Protein AF-A0A319F4Z3-F1 (afdb_monomer)

Sequence (296 aa):
MIPDAEFLARIEPSRKTRNENPWLNGLGFDEEDLQALRNIQNTYLVQLDDHPDLGYAFRIWMLWDYDRLWGIFDLGHTKGIFLVDPGVNLSLPDHDDGCQELPFTWRGIEKARPNILLCNELITKGTIRINVWNARLEGYFEFLDGNGSPGMISDNAKCAFHAKSHFGPSVVPYTLQDTVEEWNEYLPLMGMEDSVRQFLCPSELAADLRKRDEENETSTGGNKTSVDDDEEDDLSQASQDSSIAEETVGEVFDNYGRSIQVRFQVDKEGNVVSGRFDGDFMDVFEDFSSGGTPFW

Mean predicted aligned error: 14.98 Å

Foldseek 3Di:
DDDDPVQCVLQVQQVCCLVVQPQLVVDPDDPLLSVLVSLLQFKKQKDWPVCCVCPSVWIWGWGDQRQKIKIWTDLPQKTWIKIFVRDDDPVPDADPQQKDKTKIAIKTAGPVGRVDIDHPRVFQIWIWIARSNQGKIWIWTGQAACSRHGHDPPPRHITTMIIGGDPDPGGDSDHPQVRQVRNQVSDDPPDDGDDRLSPDDPVVNVVVVVVVVVVVCVVVPDDDPDPDDDDDDDDDDDDDDDQDFDKDWDWDADPVGDIDIWIWTQRPVVRDIDTDDDDDPVVVPPPPPDDDDDDD

Structure (mmCIF, N/CA/C/O backbone):
data_AF-A0A319F4Z3-F1
#
_entry.id   AF-A0A319F4Z3-F1
#
loop_
_atom_site.group_PDB
_atom_site.id
_atom_site.type_symbol
_atom_site.label_atom_id
_atom_site.label_alt_id
_atom_site.label_comp_id
_atom_site.label_asym_id
_atom_site.label_entity_id
_atom_site.label_seq_id
_atom_site.pdbx_PDB_ins_code
_atom_site.Cartn_x
_atom_site.Cartn_y
_atom_site.Cartn_z
_atom_site.occupancy
_atom_site.B_iso_or_equiv
_atom_site.auth_seq_id
_atom_site.auth_comp_id
_atom_site.auth_asym_id
_atom_site.auth_atom_id
_atom_site.pdbx_PDB_model_num
ATOM 1 N N . MET A 1 1 ? -23.157 -18.369 -10.193 1.00 49.56 1 MET A N 1
ATOM 2 C CA . MET A 1 1 ? -21.878 -19.091 -10.042 1.00 49.56 1 MET A CA 1
ATOM 3 C C . MET A 1 1 ? -21.534 -19.013 -8.565 1.00 49.56 1 MET A C 1
ATOM 5 O O . MET A 1 1 ? -21.440 -17.906 -8.058 1.00 49.56 1 MET A O 1
ATOM 9 N N . ILE A 1 2 ? -21.536 -20.141 -7.854 1.00 53.41 2 ILE A N 1
ATOM 10 C CA . ILE A 1 2 ? -21.182 -20.174 -6.427 1.00 53.41 2 ILE A CA 1
ATOM 11 C C . ILE A 1 2 ? -19.649 -20.104 -6.373 1.00 53.41 2 ILE A C 1
ATOM 13 O O . ILE A 1 2 ? -19.025 -20.870 -7.110 1.00 53.41 2 ILE A O 1
ATOM 17 N N . PRO A 1 3 ? -19.044 -19.177 -5.609 1.00 61.94 3 PRO A N 1
ATOM 18 C CA . PRO A 1 3 ? -17.595 -19.118 -5.501 1.00 61.94 3 PRO A CA 1
ATOM 19 C C . PRO A 1 3 ? -17.063 -20.427 -4.914 1.00 61.94 3 PRO A C 1
ATOM 21 O O . PRO A 1 3 ? -17.671 -20.994 -4.006 1.00 61.94 3 PRO A O 1
ATOM 24 N N . ASP A 1 4 ? -15.948 -20.901 -5.462 1.00 78.31 4 ASP A N 1
ATOM 25 C CA . ASP A 1 4 ? -15.260 -22.096 -4.984 1.00 78.31 4 ASP A CA 1
ATOM 26 C C . ASP A 1 4 ? -14.917 -21.953 -3.490 1.00 78.31 4 ASP A C 1
ATOM 28 O O . ASP A 1 4 ? -14.524 -20.876 -3.031 1.00 78.31 4 ASP A O 1
ATOM 32 N N . ALA A 1 5 ? -15.076 -23.029 -2.721 1.00 76.06 5 ALA A N 1
ATOM 33 C CA . ALA A 1 5 ? -14.782 -23.038 -1.291 1.00 76.06 5 ALA A CA 1
ATOM 34 C C . ALA A 1 5 ? -13.305 -22.707 -1.022 1.00 76.06 5 ALA A C 1
ATOM 36 O O . ALA A 1 5 ? -12.996 -22.021 -0.049 1.00 76.06 5 ALA A O 1
ATOM 37 N N . GLU A 1 6 ? -12.408 -23.127 -1.918 1.00 75.75 6 GLU A N 1
ATOM 38 C CA . GLU A 1 6 ? -10.981 -22.807 -1.839 1.00 75.75 6 GLU A CA 1
ATOM 39 C C . GLU A 1 6 ? -10.723 -21.308 -2.054 1.00 75.75 6 GLU A C 1
ATOM 41 O O . GLU A 1 6 ? -9.936 -20.690 -1.338 1.00 75.75 6 GLU A O 1
ATOM 46 N N . PHE A 1 7 ? -11.445 -20.683 -2.986 1.00 74.69 7 PHE A N 1
ATOM 47 C CA . PHE A 1 7 ? -11.351 -19.244 -3.222 1.00 74.69 7 PHE A CA 1
ATOM 48 C C . PHE A 1 7 ? -11.835 -18.434 -2.014 1.00 74.69 7 PHE A C 1
ATOM 50 O O . PHE A 1 7 ? -11.173 -17.482 -1.607 1.00 74.69 7 PHE A O 1
ATOM 57 N N . LEU A 1 8 ? -12.959 -18.832 -1.410 1.00 76.94 8 LEU A N 1
ATOM 58 C CA . LEU A 1 8 ? -13.477 -18.181 -0.205 1.00 76.94 8 LEU A CA 1
ATOM 59 C C . LEU A 1 8 ? -12.507 -18.312 0.973 1.00 76.94 8 LEU A C 1
ATOM 61 O O . LEU A 1 8 ? -12.255 -17.326 1.659 1.00 76.94 8 LEU A O 1
ATOM 65 N N . ALA A 1 9 ? -11.906 -19.489 1.162 1.00 79.88 9 ALA A N 1
ATOM 66 C CA . ALA A 1 9 ? -10.913 -19.705 2.210 1.00 79.88 9 ALA A CA 1
ATOM 67 C C . ALA A 1 9 ? -9.685 -18.788 2.062 1.00 79.88 9 ALA A C 1
ATOM 69 O O . ALA A 1 9 ? -9.147 -18.324 3.063 1.00 79.88 9 ALA A O 1
ATOM 70 N N . ARG A 1 10 ? -9.270 -18.477 0.825 1.00 80.44 10 ARG A N 1
ATOM 71 C CA . ARG A 1 10 ? -8.118 -17.600 0.549 1.00 80.44 10 ARG A CA 1
ATOM 72 C C . ARG A 1 10 ? -8.377 -16.120 0.825 1.00 80.44 10 ARG A C 1
ATOM 74 O O . ARG A 1 10 ? -7.432 -15.392 1.098 1.00 80.44 10 ARG A O 1
ATOM 81 N N . ILE A 1 11 ? -9.627 -15.667 0.737 1.00 85.44 11 ILE A N 1
ATOM 82 C CA . ILE A 1 11 ? -9.984 -14.251 0.944 1.00 85.44 11 ILE A CA 1
ATOM 83 C C . ILE A 1 11 ? -10.519 -13.977 2.349 1.00 85.44 11 ILE A C 1
ATOM 85 O O . ILE A 1 11 ? -10.636 -12.825 2.756 1.00 85.44 11 ILE A O 1
ATOM 89 N N . GLU A 1 12 ? -10.885 -15.017 3.094 1.00 87.75 12 GLU A N 1
ATOM 90 C CA . GLU A 1 12 ? -11.472 -14.859 4.421 1.00 87.75 12 GLU A CA 1
ATOM 91 C C . GLU A 1 12 ? -10.555 -14.139 5.423 1.00 87.75 12 GLU A C 1
ATOM 93 O O . GLU A 1 12 ? -11.061 -13.270 6.136 1.00 87.75 12 GLU A O 1
ATOM 98 N N . PRO A 1 13 ? -9.228 -14.389 5.461 1.00 89.50 13 PRO A N 1
ATOM 99 C CA . PRO A 1 13 ? -8.338 -13.671 6.368 1.00 89.50 13 PRO A CA 1
ATOM 100 C C . PRO A 1 13 ? -8.368 -12.155 6.157 1.00 89.50 13 PRO A C 1
ATOM 102 O O . PRO A 1 13 ? -8.542 -11.410 7.118 1.00 89.50 13 PRO A O 1
ATOM 105 N N . SER A 1 14 ? -8.277 -11.690 4.908 1.00 89.62 14 SER A N 1
ATOM 106 C CA . SER A 1 14 ? -8.308 -10.257 4.603 1.00 89.62 14 SER A CA 1
ATOM 107 C C . SER A 1 14 ? -9.683 -9.653 4.895 1.00 89.62 14 SER A C 1
ATOM 109 O O . SER A 1 14 ? -9.795 -8.580 5.486 1.00 89.62 14 SER A O 1
ATOM 111 N N . ARG A 1 15 ? -10.773 -10.356 4.567 1.00 90.31 15 ARG A N 1
ATOM 112 C CA . ARG A 1 15 ? -12.129 -9.908 4.931 1.00 90.31 15 ARG A CA 1
ATOM 113 C C . ARG A 1 15 ? -12.288 -9.755 6.440 1.00 90.31 15 ARG A C 1
ATOM 115 O O . ARG A 1 15 ? -12.918 -8.794 6.882 1.00 90.31 15 ARG A O 1
ATOM 122 N N . LYS A 1 16 ? -11.717 -10.678 7.213 1.00 90.31 16 LYS A N 1
ATOM 123 C CA . LYS A 1 16 ? -11.735 -10.634 8.671 1.00 90.31 16 LYS A CA 1
ATOM 124 C C . LYS A 1 16 ? -10.974 -9.418 9.198 1.00 90.31 16 LYS A C 1
ATOM 126 O O . LYS A 1 16 ? -11.571 -8.646 9.940 1.00 90.31 16 LYS A O 1
ATOM 131 N N . THR A 1 17 ? -9.735 -9.183 8.754 1.00 89.94 17 THR A N 1
ATOM 132 C CA . THR A 1 17 ? -8.932 -8.023 9.202 1.00 89.94 17 THR A CA 1
ATOM 133 C C . THR A 1 17 ? -9.605 -6.691 8.888 1.00 89.94 17 THR A C 1
ATOM 135 O O . THR A 1 17 ? -9.537 -5.761 9.684 1.00 89.94 17 THR A O 1
ATOM 138 N N . ARG A 1 18 ? -10.334 -6.601 7.771 1.00 92.56 18 ARG A N 1
ATOM 139 C CA . ARG A 1 18 ? -11.144 -5.423 7.435 1.00 92.56 18 ARG A CA 1
ATOM 140 C C . ARG A 1 18 ? -12.342 -5.239 8.364 1.00 92.56 18 ARG A C 1
ATOM 142 O O . ARG A 1 18 ? -12.593 -4.139 8.843 1.00 92.56 18 ARG A O 1
ATOM 149 N N . ASN A 1 19 ? -13.136 -6.294 8.544 1.00 91.94 19 ASN A N 1
ATOM 150 C CA . ASN A 1 19 ? -14.403 -6.217 9.275 1.00 91.94 19 ASN A CA 1
ATOM 151 C C . ASN A 1 19 ? -14.178 -6.064 10.787 1.00 91.94 19 ASN A C 1
ATOM 153 O O . ASN A 1 19 ? -14.976 -5.423 11.463 1.00 91.94 19 ASN A O 1
ATOM 157 N N . GLU A 1 20 ? -13.101 -6.650 11.307 1.00 92.62 20 GLU A N 1
ATOM 158 C CA . GLU A 1 20 ? -12.725 -6.616 12.722 1.00 92.62 20 GLU A CA 1
ATOM 159 C C . GLU A 1 20 ? -11.708 -5.508 13.037 1.00 92.62 20 GLU A C 1
ATOM 161 O O . GLU A 1 20 ? -11.268 -5.410 14.179 1.00 92.62 20 GLU A O 1
ATOM 166 N N . ASN A 1 21 ? -11.359 -4.648 12.069 1.00 94.75 21 ASN A N 1
ATOM 167 C CA . ASN A 1 21 ? -10.423 -3.546 12.287 1.00 94.75 21 ASN A CA 1
ATOM 168 C C . ASN A 1 21 ? -10.927 -2.633 13.429 1.00 94.75 21 ASN A C 1
ATOM 170 O O . ASN A 1 21 ? -11.978 -1.998 13.280 1.00 94.75 21 ASN A O 1
ATOM 174 N N . PRO A 1 22 ? -10.194 -2.529 14.554 1.00 92.88 22 PRO A N 1
ATOM 175 C CA . PRO A 1 22 ? -10.660 -1.782 15.716 1.00 92.88 22 PRO A CA 1
ATOM 176 C C . PRO A 1 22 ? -10.642 -0.266 15.498 1.00 92.88 22 PRO A C 1
ATOM 178 O O . PRO A 1 22 ? -11.469 0.423 16.088 1.00 92.88 22 PRO A O 1
ATOM 181 N N . TRP A 1 23 ? -9.762 0.251 14.633 1.00 94.00 23 TRP A N 1
ATOM 182 C CA . TRP A 1 23 ? -9.761 1.663 14.259 1.00 94.00 23 TRP A CA 1
ATOM 183 C C . TRP A 1 23 ? -11.009 1.995 13.445 1.00 94.00 23 TRP A C 1
ATOM 185 O O . TRP A 1 23 ? -11.804 2.812 13.892 1.00 94.00 23 TRP A O 1
ATOM 195 N N . LEU A 1 24 ? -11.256 1.280 12.337 1.00 92.50 24 LEU A N 1
ATOM 196 C CA . LEU A 1 24 ? -12.443 1.500 11.495 1.00 92.50 24 LEU A CA 1
ATOM 197 C C . LEU A 1 24 ? -13.747 1.386 12.294 1.00 92.50 24 LEU A C 1
ATOM 199 O O . LEU A 1 24 ? -14.639 2.212 12.146 1.00 92.50 24 LEU A O 1
ATOM 203 N N . ASN A 1 25 ? -13.855 0.375 13.159 1.00 92.00 25 ASN A N 1
ATOM 204 C CA . ASN A 1 25 ? -15.049 0.151 13.975 1.00 92.00 25 ASN A CA 1
ATOM 205 C C . ASN A 1 25 ? -15.188 1.139 15.148 1.00 92.00 25 ASN A C 1
ATOM 207 O O . ASN A 1 25 ? -16.257 1.214 15.751 1.00 92.00 25 ASN A O 1
ATOM 211 N N . GLY A 1 26 ? -14.117 1.856 15.496 1.00 89.69 26 GLY A N 1
ATOM 212 C CA . GLY A 1 26 ? -14.118 2.910 16.509 1.00 89.69 26 GLY A CA 1
ATOM 213 C C . GLY A 1 26 ? -14.465 4.293 15.955 1.00 89.69 26 GLY A C 1
ATOM 214 O O . GLY A 1 26 ? -14.717 5.207 16.741 1.00 89.69 26 GLY A O 1
ATOM 215 N N . LEU A 1 27 ? -14.494 4.459 14.627 1.00 86.94 27 LEU A N 1
ATOM 216 C CA . LEU A 1 27 ? -14.888 5.709 13.985 1.00 86.94 27 LEU A CA 1
ATOM 217 C C . LEU A 1 27 ? -16.390 5.928 14.183 1.00 86.94 27 LEU A C 1
ATOM 219 O O . LEU A 1 27 ? -17.206 5.067 13.862 1.00 86.94 27 LEU A O 1
ATOM 223 N N . GLY A 1 28 ? -16.771 7.101 14.686 1.00 84.88 28 GLY A N 1
ATOM 224 C CA . GLY A 1 28 ? -18.173 7.504 14.843 1.00 84.88 28 GLY A CA 1
ATOM 225 C C . GLY A 1 28 ? -18.858 7.900 13.529 1.00 84.88 28 GLY A C 1
ATOM 226 O O . GLY A 1 28 ? -19.736 8.759 13.556 1.00 84.88 28 GLY A O 1
ATOM 227 N N . PHE A 1 29 ? -18.415 7.345 12.399 1.00 87.69 29 PHE A N 1
ATOM 228 C CA . PHE A 1 29 ? -18.946 7.625 11.067 1.00 87.69 29 PHE A CA 1
ATOM 229 C C . PHE A 1 29 ? -20.255 6.882 10.810 1.00 87.69 29 PHE A C 1
ATOM 231 O O . PHE A 1 29 ? -20.590 5.917 11.506 1.00 87.69 29 PHE A O 1
ATOM 238 N N . ASP A 1 30 ? -21.008 7.345 9.814 1.00 89.88 30 ASP A N 1
ATOM 239 C CA . ASP A 1 30 ? -22.201 6.633 9.381 1.00 89.88 30 ASP A CA 1
ATOM 240 C C . ASP A 1 30 ? -21.853 5.355 8.591 1.00 89.88 30 ASP A C 1
ATOM 242 O O . ASP A 1 30 ? -20.691 5.033 8.323 1.00 89.88 30 ASP A O 1
ATOM 246 N N . GLU A 1 31 ? -22.877 4.559 8.277 1.00 90.00 31 GLU A N 1
ATOM 247 C CA . GLU A 1 31 ? -22.685 3.279 7.592 1.00 90.00 31 GLU A CA 1
AT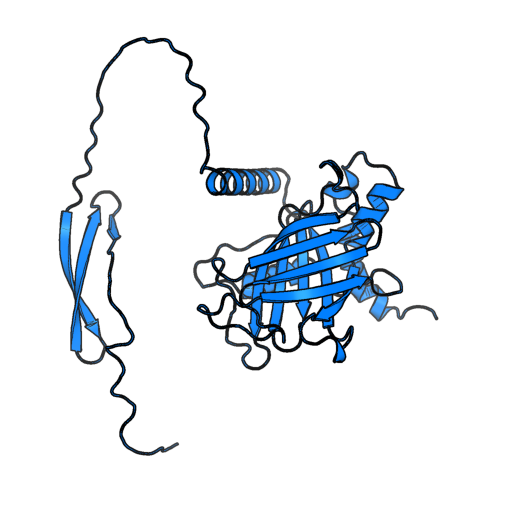OM 248 C C . GLU A 1 31 ? -22.157 3.452 6.159 1.00 90.00 31 GLU A C 1
ATOM 250 O O . GLU A 1 31 ? -21.430 2.581 5.678 1.00 90.00 31 GLU A O 1
ATOM 255 N N . GLU A 1 32 ? -22.488 4.558 5.488 1.00 89.25 32 GLU A N 1
ATOM 256 C CA . GLU A 1 32 ? -22.067 4.836 4.115 1.00 89.25 32 GLU A CA 1
ATOM 257 C C . GLU A 1 32 ? -20.578 5.199 4.073 1.00 89.25 32 GLU A C 1
ATOM 259 O O . GLU A 1 32 ? -19.813 4.547 3.356 1.00 89.25 32 GLU A O 1
ATOM 264 N N . ASP A 1 33 ? -20.154 6.133 4.923 1.00 89.12 33 ASP A N 1
ATOM 265 C CA . ASP A 1 33 ? -18.758 6.533 5.129 1.00 89.12 33 ASP A CA 1
ATOM 266 C C . ASP A 1 33 ? -17.883 5.335 5.519 1.00 89.12 33 ASP A C 1
ATOM 268 O O . ASP A 1 33 ? -16.825 5.069 4.933 1.00 89.12 33 ASP A O 1
ATOM 272 N N . LEU A 1 34 ? -18.341 4.553 6.503 1.00 90.25 34 LEU A N 1
ATOM 273 C CA . LEU A 1 34 ? -17.621 3.374 6.974 1.00 90.25 34 LEU A CA 1
ATOM 274 C C . LEU A 1 34 ? -17.504 2.317 5.872 1.00 90.25 34 LEU A C 1
ATOM 276 O O . LEU A 1 34 ? -16.470 1.653 5.740 1.00 90.25 34 LEU A O 1
ATOM 280 N N . GLN A 1 35 ? -18.553 2.143 5.067 1.00 89.69 35 GLN A N 1
ATOM 281 C CA . GLN A 1 35 ? -18.513 1.233 3.932 1.00 89.69 35 GLN A CA 1
ATOM 282 C C . GLN A 1 35 ? -17.554 1.732 2.846 1.00 89.69 35 GLN A C 1
ATOM 284 O O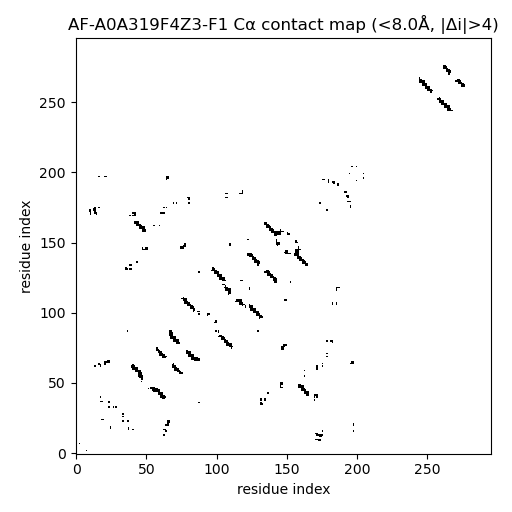 . GLN A 1 35 ? -16.829 0.915 2.273 1.00 89.69 35 GLN A O 1
ATOM 289 N N . ALA A 1 36 ? -17.499 3.040 2.593 1.00 89.50 36 ALA A N 1
ATOM 290 C CA . ALA A 1 36 ? -16.569 3.649 1.650 1.00 89.50 36 ALA A CA 1
ATOM 291 C C . ALA A 1 36 ? -15.108 3.408 2.081 1.00 89.50 36 ALA A C 1
ATOM 293 O O . ALA A 1 36 ? -14.309 2.895 1.294 1.00 89.50 36 ALA A O 1
ATOM 294 N N . LEU A 1 37 ? -14.782 3.614 3.364 1.00 91.31 37 LEU A N 1
ATOM 295 C CA . LEU A 1 37 ? -13.461 3.285 3.920 1.00 91.31 37 LEU A CA 1
ATOM 296 C C . LEU A 1 37 ? -13.128 1.794 3.806 1.00 91.31 37 LEU A C 1
ATOM 298 O O . LEU A 1 37 ? -12.036 1.412 3.381 1.00 91.31 37 LEU A O 1
ATOM 302 N N . ARG A 1 38 ? -14.079 0.913 4.132 1.00 91.88 38 ARG A N 1
ATOM 303 C CA . ARG A 1 38 ? -13.898 -0.542 3.989 1.00 91.88 38 ARG A CA 1
ATOM 304 C C . ARG A 1 38 ? -13.664 -0.955 2.534 1.00 91.88 38 ARG A C 1
ATOM 306 O O . ARG A 1 38 ? -12.951 -1.928 2.291 1.00 91.88 38 ARG A O 1
ATOM 313 N N . ASN A 1 39 ? -14.235 -0.235 1.572 1.00 90.94 39 ASN A N 1
ATOM 314 C CA . ASN A 1 39 ? -14.069 -0.522 0.149 1.00 90.94 39 ASN A CA 1
ATOM 315 C C . ASN A 1 39 ? -12.669 -0.185 -0.383 1.00 90.94 39 ASN A C 1
ATOM 317 O O . ASN A 1 39 ? -12.319 -0.707 -1.442 1.00 90.94 39 ASN A O 1
ATOM 321 N N . ILE A 1 40 ? -11.868 0.607 0.347 1.00 92.56 40 ILE A N 1
ATOM 322 C CA . ILE A 1 40 ? -10.455 0.849 0.009 1.00 92.56 40 ILE A CA 1
ATOM 323 C C . ILE A 1 40 ? -9.662 -0.459 0.028 1.00 92.56 40 ILE A C 1
ATOM 325 O O . ILE A 1 40 ? -8.811 -0.687 -0.823 1.00 92.56 40 ILE A O 1
ATOM 329 N N . GLN A 1 41 ? -9.953 -1.360 0.967 1.00 94.50 41 GLN A N 1
ATOM 330 C CA . GLN A 1 41 ? -9.338 -2.681 0.970 1.00 94.50 41 GLN A CA 1
ATOM 331 C C . GLN A 1 41 ? -9.943 -3.528 -0.155 1.00 94.50 41 GLN A C 1
ATOM 333 O O . GLN A 1 41 ? -11.050 -4.068 -0.029 1.00 94.50 41 GLN A O 1
ATOM 338 N N . ASN A 1 42 ? -9.225 -3.615 -1.276 1.00 93.56 42 ASN A N 1
ATOM 339 C CA . ASN A 1 42 ? -9.662 -4.297 -2.490 1.00 93.56 42 ASN A CA 1
ATOM 340 C C . ASN A 1 42 ? -8.485 -4.639 -3.425 1.00 93.56 42 ASN A C 1
ATOM 342 O O . ASN A 1 42 ? -7.349 -4.217 -3.210 1.00 93.56 42 ASN A O 1
ATOM 346 N N . THR A 1 43 ? -8.780 -5.388 -4.490 1.00 94.69 43 THR A N 1
ATOM 347 C CA . THR A 1 43 ? -7.933 -5.490 -5.681 1.00 94.69 43 THR A CA 1
ATOM 348 C C . THR A 1 43 ? -8.228 -4.324 -6.618 1.00 94.69 43 THR A C 1
ATOM 350 O O . THR A 1 43 ? -9.371 -4.104 -7.023 1.00 94.69 43 THR A O 1
ATOM 353 N N . TYR A 1 44 ? -7.173 -3.654 -7.055 1.00 95.94 44 TYR A N 1
ATOM 354 C CA . TYR A 1 44 ? -7.198 -2.604 -8.054 1.00 95.94 44 TYR A CA 1
ATOM 355 C C . TYR A 1 44 ? -6.502 -3.083 -9.317 1.00 95.94 44 TYR A C 1
ATOM 357 O O . TYR A 1 44 ? -5.409 -3.647 -9.278 1.00 95.94 44 TYR A O 1
ATOM 365 N N . LEU A 1 45 ? -7.161 -2.865 -10.449 1.00 96.00 45 LEU A N 1
ATOM 366 C CA . LEU A 1 45 ? -6.568 -3.061 -11.760 1.00 96.00 45 LEU A CA 1
ATOM 367 C C . LEU A 1 45 ? -5.838 -1.776 -12.130 1.00 96.00 45 LEU A C 1
ATOM 369 O O . LEU A 1 45 ? -6.447 -0.707 -12.080 1.00 96.00 45 LEU A O 1
ATOM 373 N N . VAL A 1 46 ? -4.569 -1.892 -12.501 1.00 96.75 46 VAL A N 1
ATOM 374 C CA . VAL A 1 46 ? -3.641 -0.769 -12.664 1.00 96.75 46 VAL A CA 1
ATOM 375 C C . VAL A 1 46 ? -3.216 -0.650 -14.121 1.00 96.75 46 VAL A C 1
ATOM 377 O O . VAL A 1 46 ? -2.922 -1.654 -14.776 1.00 96.75 46 VAL A O 1
ATOM 380 N N . GLN A 1 47 ? -3.186 0.584 -14.606 1.00 96.75 47 GLN A N 1
ATOM 381 C CA . GLN A 1 47 ? -2.638 0.986 -15.893 1.00 96.75 47 GLN A CA 1
ATOM 382 C C . GLN A 1 47 ? -1.525 2.009 -15.638 1.00 96.75 47 GLN A C 1
ATOM 384 O O . GLN A 1 47 ? -1.664 2.871 -14.770 1.00 96.75 47 GLN A O 1
ATOM 389 N N . LEU A 1 48 ? -0.418 1.871 -16.367 1.00 96.00 48 LEU A N 1
ATOM 390 C CA . LEU A 1 48 ? 0.718 2.790 -16.294 1.00 96.00 48 LEU A CA 1
ATOM 391 C C . LEU A 1 48 ? 0.530 3.913 -17.310 1.00 96.00 48 LEU A C 1
ATOM 393 O O . LEU A 1 48 ? 0.123 3.652 -18.446 1.00 96.00 48 LEU A O 1
ATOM 397 N N . ASP A 1 49 ? 0.845 5.139 -16.912 1.00 94.25 49 ASP A N 1
ATOM 398 C CA . ASP A 1 49 ? 0.592 6.322 -17.740 1.00 94.25 49 ASP A CA 1
ATOM 399 C C . ASP A 1 49 ? 1.490 6.362 -18.983 1.00 94.25 49 ASP A C 1
ATOM 401 O O . ASP A 1 49 ? 1.030 6.738 -20.062 1.00 94.25 49 ASP A O 1
ATOM 405 N N . ASP A 1 50 ? 2.733 5.887 -18.862 1.00 91.44 50 ASP A N 1
ATOM 406 C CA . ASP A 1 50 ? 3.698 5.828 -19.968 1.00 91.44 50 ASP A CA 1
ATOM 407 C C . ASP A 1 50 ? 3.461 4.643 -20.919 1.00 91.44 50 ASP A C 1
ATOM 409 O O . ASP A 1 50 ? 3.985 4.614 -22.035 1.00 91.44 50 ASP A O 1
ATOM 413 N N . HIS A 1 51 ? 2.627 3.679 -20.512 1.00 90.25 51 HIS A N 1
ATOM 414 C CA . HIS A 1 51 ? 2.266 2.501 -21.306 1.00 90.25 51 HIS A CA 1
ATOM 415 C C . HIS A 1 51 ? 0.750 2.272 -21.343 1.00 90.25 51 HIS A C 1
ATOM 417 O O . HIS A 1 51 ? 0.248 1.224 -20.910 1.00 90.25 51 HIS A O 1
ATOM 423 N N . PRO A 1 52 ? -0.021 3.236 -21.880 1.00 90.94 52 PRO A N 1
ATOM 424 C CA . PRO A 1 52 ? -1.474 3.148 -21.889 1.00 90.94 52 PRO A CA 1
ATOM 425 C C . PRO A 1 52 ? -1.981 2.021 -22.801 1.00 90.94 52 PRO A C 1
ATOM 427 O O . PRO A 1 52 ? -3.090 1.526 -22.610 1.00 90.94 52 PRO A O 1
ATOM 430 N N . ASP A 1 53 ? -1.181 1.587 -23.772 1.00 92.12 53 ASP A N 1
ATOM 431 C CA . ASP A 1 53 ? -1.467 0.490 -24.696 1.00 92.12 53 ASP A CA 1
ATOM 432 C C . ASP A 1 53 ? -1.551 -0.880 -24.007 1.00 92.12 53 ASP A C 1
ATOM 434 O O . ASP A 1 53 ? -2.292 -1.751 -24.467 1.00 92.12 53 ASP A O 1
ATOM 438 N N . LEU A 1 54 ? -0.874 -1.051 -22.867 1.00 89.69 54 LEU A N 1
ATOM 439 C CA . LEU A 1 54 ? -0.992 -2.253 -22.037 1.00 89.69 54 LEU A CA 1
ATOM 440 C C . LEU A 1 54 ? -2.332 -2.319 -21.289 1.00 89.69 54 LEU A C 1
ATOM 442 O O . LEU A 1 54 ? -2.742 -3.389 -20.834 1.00 89.69 54 LEU A O 1
ATOM 446 N N . GLY A 1 55 ? -3.045 -1.194 -21.184 1.00 92.38 55 GLY A N 1
ATOM 447 C CA . GLY A 1 55 ? -4.301 -1.101 -20.454 1.00 92.38 55 GLY A CA 1
ATOM 448 C C . GLY A 1 55 ? -4.149 -1.471 -18.975 1.00 92.38 55 GLY A C 1
ATOM 449 O O . GLY A 1 55 ? -3.097 -1.303 -18.365 1.00 92.38 55 GLY A O 1
ATOM 450 N N . TYR A 1 56 ? -5.220 -2.011 -18.394 1.00 92.25 56 TYR A N 1
ATOM 451 C CA . TYR A 1 56 ? -5.265 -2.438 -16.993 1.00 92.25 56 TYR A CA 1
ATOM 452 C C . TYR A 1 56 ? -4.627 -3.825 -16.776 1.00 92.25 56 TYR A C 1
ATOM 454 O O . TYR A 1 56 ? -5.299 -4.771 -16.354 1.00 92.25 56 TYR A O 1
ATOM 462 N N . ALA A 1 57 ? -3.351 -3.964 -17.139 1.00 92.38 57 ALA A N 1
ATOM 463 C CA . ALA A 1 57 ? -2.609 -5.227 -17.089 1.00 92.38 57 ALA A CA 1
ATOM 464 C C . ALA A 1 57 ? -2.031 -5.556 -15.702 1.00 92.38 57 ALA A C 1
ATOM 466 O O . ALA A 1 57 ? -1.735 -6.720 -15.417 1.00 92.38 57 ALA A O 1
ATOM 467 N N . PHE A 1 58 ? -1.883 -4.549 -14.845 1.00 95.25 58 PHE A N 1
ATOM 468 C CA . PHE A 1 58 ? -1.177 -4.642 -13.571 1.00 95.25 58 PHE A CA 1
ATOM 469 C C . PHE A 1 58 ? -2.147 -4.664 -12.392 1.00 95.25 58 PHE A C 1
ATOM 471 O O . PHE A 1 58 ? -3.361 -4.486 -12.559 1.00 95.25 58 PHE A O 1
ATOM 478 N N . ARG A 1 59 ? -1.631 -4.932 -11.188 1.00 95.44 59 ARG A N 1
ATOM 479 C CA . ARG A 1 59 ? -2.463 -5.044 -9.985 1.00 95.44 59 ARG A CA 1
ATOM 480 C C . ARG A 1 59 ? -1.823 -4.382 -8.776 1.00 95.44 59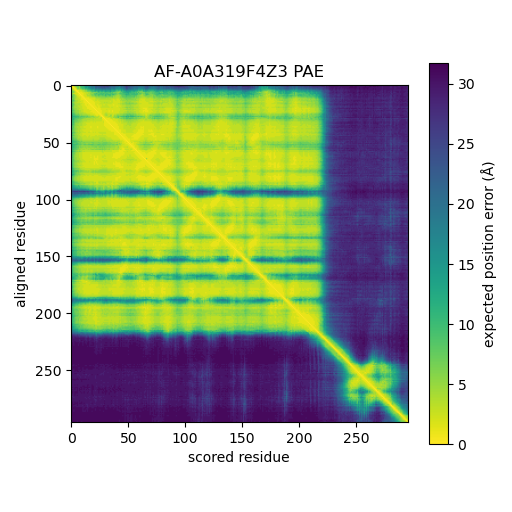 ARG A C 1
ATOM 482 O O . ARG A 1 59 ? -0.618 -4.496 -8.566 1.00 95.44 59 ARG A O 1
ATOM 489 N N . ILE A 1 60 ? -2.681 -3.757 -7.976 1.00 97.44 60 ILE A N 1
ATOM 490 C CA . ILE A 1 60 ? -2.401 -3.340 -6.604 1.00 97.44 60 ILE A CA 1
ATOM 491 C C . ILE A 1 60 ? -3.453 -3.982 -5.699 1.00 97.44 60 ILE A C 1
ATOM 493 O O . ILE A 1 60 ? -4.635 -4.016 -6.040 1.00 97.44 60 ILE A O 1
ATOM 497 N N . TRP A 1 61 ? -3.039 -4.489 -4.546 1.00 97.00 61 TRP A N 1
ATOM 498 C CA . TRP A 1 61 ? -3.925 -4.990 -3.501 1.00 97.00 61 TRP A CA 1
ATOM 499 C C . TRP A 1 61 ? -3.746 -4.152 -2.252 1.00 97.00 61 TRP A C 1
ATOM 501 O O . TRP A 1 61 ? -2.627 -4.012 -1.779 1.00 97.00 61 TRP A O 1
ATOM 511 N N . MET A 1 62 ? -4.841 -3.633 -1.711 1.00 96.81 62 MET A N 1
ATOM 512 C CA . MET A 1 62 ? -4.819 -2.795 -0.515 1.00 96.81 62 MET A CA 1
ATOM 513 C C . MET A 1 62 ? -5.345 -3.573 0.687 1.00 96.81 62 MET A C 1
ATOM 515 O O . MET A 1 62 ? -6.344 -4.280 0.557 1.00 96.81 62 MET A O 1
ATOM 519 N N . LEU A 1 63 ? -4.723 -3.413 1.852 1.00 96.38 63 LEU A N 1
ATOM 520 C CA . LEU A 1 63 ? -5.129 -4.006 3.125 1.00 96.38 63 LEU A CA 1
ATOM 521 C C . LEU A 1 63 ? -5.097 -2.954 4.232 1.00 96.38 63 LEU A C 1
ATOM 523 O O . LEU A 1 63 ? -4.119 -2.227 4.378 1.00 96.38 63 LEU A O 1
ATOM 527 N N . TRP A 1 64 ? -6.150 -2.914 5.042 1.00 96.19 64 TRP A N 1
ATOM 528 C CA . TRP A 1 64 ? -6.161 -2.109 6.256 1.00 96.19 64 TRP A CA 1
ATOM 529 C C . TRP A 1 64 ? -5.371 -2.780 7.372 1.00 96.19 64 TRP A C 1
ATOM 531 O O . TRP A 1 64 ? -5.611 -3.948 7.666 1.00 96.19 64 TRP A O 1
ATOM 541 N N . ASP A 1 65 ? -4.536 -2.005 8.056 1.00 96.50 65 ASP A N 1
ATOM 542 C CA . ASP A 1 65 ? -3.880 -2.374 9.306 1.00 96.50 65 ASP A CA 1
ATOM 543 C C . ASP A 1 65 ? -4.054 -1.234 10.316 1.00 96.50 65 ASP A C 1
ATOM 545 O O . ASP A 1 65 ? -3.341 -0.240 10.285 1.00 96.50 65 ASP A O 1
ATOM 549 N N . TYR A 1 66 ? -5.053 -1.355 11.192 1.00 95.44 66 TYR A N 1
ATOM 550 C CA . TYR A 1 66 ? -5.475 -0.303 12.118 1.00 95.44 66 TYR A CA 1
ATOM 551 C C . TYR A 1 66 ? -5.813 0.991 11.351 1.00 95.44 66 TYR A C 1
ATOM 553 O O . TYR A 1 66 ? -6.797 0.977 10.608 1.00 95.44 66 TYR A O 1
ATOM 561 N N . ASP A 1 67 ? -5.019 2.055 11.491 1.00 95.00 67 ASP A N 1
ATOM 562 C CA . ASP A 1 67 ? -5.174 3.357 10.828 1.00 95.00 67 ASP A CA 1
ATOM 563 C C . ASP A 1 67 ? -4.234 3.561 9.624 1.00 95.00 67 ASP A C 1
ATOM 565 O O . ASP A 1 67 ? -4.214 4.647 9.048 1.00 95.00 67 ASP A O 1
ATOM 569 N N . ARG A 1 68 ? -3.471 2.538 9.222 1.00 96.19 68 ARG A N 1
ATOM 570 C CA . ARG A 1 68 ? -2.573 2.568 8.057 1.00 96.19 68 ARG A CA 1
ATOM 571 C C . ARG A 1 68 ? -3.001 1.577 6.974 1.00 96.19 68 ARG A C 1
ATOM 573 O O . ARG A 1 68 ? -3.810 0.673 7.207 1.00 96.19 68 ARG A O 1
ATOM 580 N N . LEU A 1 69 ? -2.466 1.764 5.769 1.00 97.00 69 LEU A N 1
ATOM 581 C CA . LEU A 1 69 ? -2.763 0.933 4.603 1.00 97.00 69 LEU A CA 1
ATOM 582 C C . LEU A 1 69 ? -1.494 0.276 4.063 1.00 97.00 69 LEU A C 1
ATOM 584 O O . LEU A 1 69 ? -0.527 0.953 3.720 1.00 97.00 69 LEU A O 1
ATOM 588 N N . TRP A 1 70 ? -1.552 -1.041 3.907 1.00 98.06 70 TRP A N 1
ATOM 589 C CA . TRP A 1 70 ? -0.566 -1.812 3.161 1.00 98.06 70 TRP A CA 1
ATOM 590 C C . TRP A 1 70 ? -1.017 -1.977 1.717 1.00 98.06 70 TRP A C 1
ATOM 592 O O . TRP A 1 70 ? -2.177 -2.303 1.456 1.00 98.06 70 TRP A O 1
ATOM 602 N N . GLY A 1 71 ? -0.095 -1.791 0.783 1.00 97.88 71 GLY A N 1
ATOM 603 C CA . GLY A 1 71 ? -0.312 -1.994 -0.637 1.00 97.88 71 GLY A CA 1
ATOM 604 C C . GLY A 1 71 ? 0.668 -3.004 -1.210 1.00 97.88 71 GLY A C 1
ATOM 605 O O . GLY A 1 71 ? 1.866 -2.777 -1.186 1.00 97.88 71 GLY A O 1
ATOM 606 N N . ILE A 1 72 ? 0.187 -4.109 -1.766 1.00 98.06 72 ILE A N 1
ATOM 607 C CA . ILE A 1 72 ? 1.014 -5.046 -2.535 1.00 98.06 72 ILE A CA 1
ATOM 608 C C . ILE A 1 72 ? 0.893 -4.663 -4.003 1.00 98.06 72 ILE A C 1
ATOM 610 O O . ILE A 1 72 ? -0.224 -4.496 -4.493 1.00 98.06 72 ILE A O 1
ATOM 614 N N . PHE A 1 73 ? 2.005 -4.544 -4.722 1.00 97.50 73 PHE A N 1
ATOM 615 C CA . PHE A 1 73 ? 2.001 -4.141 -6.125 1.00 97.50 73 PHE A CA 1
ATOM 616 C C . PHE A 1 73 ? 2.774 -5.104 -7.023 1.00 97.50 73 PHE A C 1
ATOM 618 O O . PHE A 1 73 ? 3.788 -5.693 -6.643 1.00 97.50 73 PHE A O 1
ATOM 625 N N . ASP A 1 74 ? 2.301 -5.219 -8.260 1.00 96.06 74 ASP A N 1
ATOM 626 C CA . ASP A 1 74 ? 2.996 -5.891 -9.351 1.00 96.06 74 ASP A CA 1
ATOM 627 C C . ASP A 1 74 ? 2.852 -5.058 -10.631 1.00 96.06 74 ASP A C 1
ATOM 629 O O . ASP A 1 74 ? 1.785 -5.049 -11.253 1.00 96.06 74 ASP A O 1
ATOM 633 N N . LEU A 1 75 ? 3.938 -4.379 -11.016 1.00 94.75 75 LEU A N 1
ATOM 634 C CA . LEU A 1 75 ? 4.022 -3.501 -12.189 1.00 94.75 75 LEU A CA 1
ATOM 635 C C . LEU A 1 75 ? 4.812 -4.145 -13.341 1.00 94.75 75 LEU A C 1
ATOM 637 O O . LEU A 1 75 ? 5.414 -3.464 -14.165 1.00 94.75 75 LEU A O 1
ATOM 641 N N . GLY A 1 76 ? 4.858 -5.478 -13.403 1.00 89.94 76 GLY A N 1
ATOM 642 C CA . GLY A 1 76 ? 5.475 -6.203 -14.516 1.00 89.94 76 GLY A CA 1
ATOM 643 C C . GLY A 1 76 ? 6.976 -6.429 -14.370 1.00 89.94 76 GLY A C 1
ATOM 644 O O . GLY A 1 76 ? 7.384 -7.586 -14.383 1.00 89.94 76 GLY A O 1
ATOM 645 N N . HIS A 1 77 ? 7.783 -5.377 -14.213 1.00 92.25 77 HIS A N 1
ATOM 646 C CA . HIS A 1 77 ? 9.237 -5.491 -13.992 1.00 92.25 77 HIS A CA 1
ATOM 647 C C . HIS A 1 77 ? 9.601 -5.541 -12.510 1.00 92.25 77 HIS A C 1
ATOM 649 O O . HIS A 1 77 ? 10.459 -6.328 -12.102 1.00 92.25 77 HIS A O 1
ATOM 655 N N . THR A 1 78 ? 8.889 -4.756 -11.708 1.00 95.19 78 THR A N 1
ATOM 656 C CA . THR A 1 78 ? 9.063 -4.680 -10.260 1.00 95.19 78 THR A CA 1
ATOM 657 C C . THR A 1 78 ? 7.799 -5.165 -9.569 1.00 95.19 78 THR A C 1
ATOM 659 O O . THR A 1 78 ? 6.678 -4.910 -10.019 1.00 95.19 78 THR A O 1
ATOM 662 N N . LYS A 1 79 ? 7.985 -5.885 -8.466 1.00 96.44 79 LYS A N 1
ATOM 663 C CA . LYS A 1 79 ? 6.918 -6.173 -7.508 1.00 96.44 79 LYS A CA 1
ATOM 664 C C . LYS A 1 79 ? 7.396 -5.832 -6.106 1.00 96.44 79 LYS A C 1
ATOM 666 O O . LYS A 1 79 ? 8.601 -5.857 -5.847 1.00 96.44 79 LYS A O 1
ATOM 671 N N . GLY A 1 80 ? 6.464 -5.564 -5.211 1.00 97.06 80 GLY A N 1
ATOM 672 C CA . GLY A 1 80 ? 6.811 -5.216 -3.848 1.00 97.06 80 GLY A CA 1
ATOM 673 C C . GLY A 1 80 ? 5.606 -4.838 -3.014 1.00 97.06 80 GLY A C 1
ATOM 674 O O . GLY A 1 80 ? 4.461 -5.148 -3.351 1.00 97.06 80 GLY A O 1
ATOM 675 N N . ILE A 1 81 ? 5.904 -4.158 -1.919 1.00 98.12 81 ILE A N 1
ATOM 676 C CA . ILE A 1 81 ? 4.955 -3.720 -0.911 1.00 98.12 81 ILE A CA 1
ATOM 677 C C . ILE A 1 81 ? 5.199 -2.234 -0.656 1.00 98.12 81 ILE A C 1
ATOM 679 O O . ILE A 1 81 ? 6.337 -1.772 -0.681 1.00 98.12 81 ILE A O 1
ATOM 683 N N . PHE A 1 82 ? 4.136 -1.477 -0.438 1.00 97.88 82 PHE A N 1
ATOM 684 C CA . PHE A 1 82 ? 4.175 -0.094 -0.000 1.00 97.88 82 PHE A CA 1
ATOM 685 C C . PHE A 1 82 ? 3.321 0.107 1.245 1.00 97.88 82 PHE A C 1
ATOM 687 O O . PHE A 1 82 ? 2.355 -0.623 1.475 1.00 97.88 82 PHE A O 1
ATOM 694 N N . LEU A 1 83 ? 3.684 1.106 2.040 1.00 97.44 83 LEU A N 1
ATOM 695 C CA . LEU A 1 83 ? 3.023 1.463 3.283 1.00 97.44 83 LEU A CA 1
ATOM 696 C C . LEU A 1 83 ? 2.599 2.930 3.249 1.00 97.44 83 LEU A C 1
ATOM 698 O O . LEU A 1 83 ? 3.425 3.821 3.053 1.00 97.44 83 LEU A O 1
ATOM 702 N N . VAL A 1 84 ? 1.305 3.162 3.463 1.00 97.12 84 VAL A N 1
ATOM 703 C CA . VAL A 1 84 ? 0.707 4.486 3.655 1.00 97.12 84 VAL A CA 1
ATOM 704 C C . VAL A 1 84 ? 0.393 4.640 5.143 1.00 97.12 84 VAL A C 1
ATOM 706 O O . VAL A 1 84 ? -0.515 3.972 5.647 1.00 97.12 84 VAL A O 1
ATOM 709 N N . ASP A 1 85 ? 1.144 5.482 5.852 1.00 95.25 85 ASP A N 1
ATOM 710 C CA . ASP A 1 85 ? 0.982 5.708 7.294 1.00 95.25 85 ASP A CA 1
ATOM 711 C C . ASP A 1 85 ? 1.089 7.212 7.626 1.00 95.25 85 ASP A C 1
ATOM 713 O O . ASP A 1 85 ? 2.167 7.788 7.469 1.00 95.25 85 ASP A O 1
ATOM 717 N N . PRO A 1 86 ? 0.001 7.869 8.072 1.00 93.38 86 PRO A N 1
ATOM 718 C CA . PRO A 1 86 ? -1.342 7.317 8.262 1.00 93.38 86 PRO A CA 1
ATOM 719 C C . PRO A 1 86 ? -2.061 7.038 6.932 1.00 93.38 86 PRO A C 1
ATOM 721 O O . PRO A 1 86 ? -1.756 7.621 5.893 1.00 93.38 86 PRO A O 1
ATOM 724 N N . GLY A 1 87 ? -3.049 6.145 6.978 1.00 92.56 87 GLY A N 1
ATOM 725 C CA . GLY A 1 87 ? -3.969 5.887 5.876 1.00 92.56 87 GLY A CA 1
ATOM 726 C C . GLY A 1 87 ? -5.029 6.983 5.717 1.00 92.56 87 GLY A C 1
ATOM 727 O O . GLY A 1 87 ? -4.929 8.081 6.265 1.00 92.56 87 GLY A O 1
ATOM 728 N N . VAL A 1 88 ? -6.080 6.670 4.955 1.00 90.94 88 VAL A N 1
ATOM 729 C CA . VAL A 1 88 ? -7.148 7.632 4.647 1.00 90.94 88 VAL A CA 1
ATOM 730 C C . VAL A 1 88 ? -7.921 8.041 5.899 1.00 90.94 88 VAL A C 1
ATOM 732 O O . VAL A 1 88 ? -8.370 7.180 6.651 1.00 90.94 88 VAL A O 1
ATOM 735 N N . ASN A 1 89 ? -8.170 9.341 6.067 1.00 85.81 89 ASN A N 1
ATOM 736 C CA . ASN A 1 89 ? -8.982 9.890 7.152 1.00 85.81 89 ASN A CA 1
ATOM 737 C C . ASN A 1 89 ? -10.018 10.894 6.623 1.00 85.81 89 ASN A C 1
ATOM 739 O O . ASN A 1 89 ? -9.658 12.008 6.240 1.00 85.81 89 ASN A O 1
ATOM 743 N N . LEU A 1 90 ? -11.301 10.509 6.680 1.00 81.56 90 LEU A N 1
ATOM 744 C CA . LEU A 1 90 ? -12.455 11.328 6.268 1.00 81.56 90 LEU A CA 1
ATOM 745 C C . LEU A 1 90 ? -12.740 12.521 7.199 1.00 81.56 90 LEU A C 1
ATOM 747 O O . LEU A 1 90 ? -13.565 13.367 6.886 1.00 81.56 90 LEU A O 1
ATOM 751 N N . SER A 1 91 ? -12.080 12.602 8.359 1.00 74.06 91 SER A N 1
ATOM 752 C CA . SER A 1 91 ? -12.230 13.748 9.271 1.00 74.06 91 SER A CA 1
ATOM 753 C C . SER A 1 91 ? -11.439 14.975 8.809 1.00 74.06 91 SER A C 1
ATOM 755 O O . SER A 1 91 ? -11.622 16.064 9.354 1.00 74.06 91 SER A O 1
ATOM 757 N N . LEU A 1 92 ? -10.501 14.795 7.874 1.00 71.69 92 LEU A N 1
ATOM 758 C CA . LEU A 1 92 ? -9.728 15.889 7.300 1.00 71.69 92 LEU A CA 1
ATOM 759 C C . LEU A 1 92 ? -10.568 16.585 6.221 1.00 71.69 92 LEU A C 1
ATOM 761 O O . LEU A 1 92 ? -11.319 15.907 5.527 1.00 71.69 92 LEU A O 1
ATOM 765 N N . PRO A 1 93 ? -10.478 17.922 6.092 1.00 58.00 93 PRO A N 1
ATOM 766 C CA . PRO A 1 93 ? -11.296 18.661 5.141 1.00 58.00 93 PRO A CA 1
ATOM 767 C C . PRO A 1 93 ? -11.099 18.113 3.729 1.00 58.00 93 PRO A C 1
ATOM 769 O O . PRO A 1 93 ? -9.974 18.069 3.230 1.00 58.00 93 PRO A O 1
ATOM 772 N N . ASP A 1 94 ? -12.208 17.700 3.116 1.00 58.94 94 ASP A N 1
ATOM 773 C CA . ASP A 1 94 ? -12.246 17.223 1.741 1.00 58.94 94 ASP A CA 1
ATOM 774 C C . ASP A 1 94 ? -11.600 18.257 0.811 1.00 58.94 94 ASP A C 1
ATOM 776 O O . ASP A 1 94 ? -11.946 19.443 0.821 1.00 58.94 94 ASP A O 1
ATOM 780 N N . HIS A 1 95 ? -10.692 17.803 -0.050 1.00 56.56 95 HIS A N 1
ATOM 781 C CA . HIS A 1 95 ? -10.520 18.476 -1.331 1.00 56.56 95 HIS A CA 1
ATOM 782 C C . HIS A 1 95 ? -11.838 18.332 -2.105 1.00 56.56 95 HIS A C 1
ATOM 784 O O . HIS A 1 95 ? -12.488 17.296 -1.988 1.00 56.56 95 HIS A O 1
ATOM 790 N N . ASP A 1 96 ? -12.234 19.340 -2.891 1.00 60.69 96 ASP A N 1
ATOM 791 C CA . ASP A 1 96 ? -13.545 19.449 -3.573 1.00 60.69 96 ASP A CA 1
ATOM 792 C C . ASP A 1 96 ? -14.011 18.196 -4.366 1.00 60.69 96 ASP A C 1
ATOM 794 O O . ASP A 1 96 ? -15.159 18.132 -4.807 1.00 60.69 96 ASP A O 1
ATOM 798 N N . ASP A 1 97 ? -13.148 17.198 -4.575 1.00 71.06 97 ASP A N 1
ATOM 799 C CA . ASP A 1 97 ? -13.420 15.952 -5.290 1.00 71.06 97 ASP A CA 1
ATOM 800 C C . ASP A 1 97 ? -13.366 14.659 -4.443 1.00 71.06 97 ASP A C 1
ATOM 802 O O . ASP A 1 97 ? -13.475 13.559 -5.001 1.00 71.06 97 ASP A O 1
ATOM 806 N N . GLY A 1 98 ? -13.230 14.760 -3.115 1.00 73.12 98 GLY A N 1
ATOM 807 C CA . GLY A 1 98 ? -13.185 13.613 -2.196 1.00 73.12 98 GLY A CA 1
ATOM 808 C C . GLY A 1 98 ? -11.938 12.735 -2.357 1.00 73.12 98 GLY A C 1
ATOM 809 O O . GLY A 1 98 ? -11.954 11.553 -1.997 1.00 73.12 98 GLY A O 1
ATOM 810 N N . CYS A 1 99 ? -10.876 13.282 -2.958 1.00 84.62 99 CYS A N 1
ATOM 811 C CA . CYS A 1 99 ? -9.576 12.633 -3.051 1.00 84.62 99 CYS A CA 1
ATOM 812 C C . CYS A 1 99 ? -8.668 13.063 -1.896 1.00 84.62 99 CYS A C 1
ATOM 814 O O . CYS A 1 99 ? -8.537 14.254 -1.618 1.00 84.62 99 CYS A O 1
ATOM 816 N N . GLN A 1 100 ? -7.947 12.109 -1.312 1.00 90.62 100 GLN A N 1
ATOM 817 C CA . GLN A 1 100 ? -6.874 12.386 -0.362 1.00 90.62 100 GLN A CA 1
ATOM 818 C C . GLN A 1 100 ? -5.531 11.971 -0.956 1.00 90.62 100 GLN A C 1
ATOM 820 O O . GLN A 1 100 ? -5.375 10.839 -1.416 1.00 90.62 100 GLN A O 1
ATOM 825 N N . GLU A 1 101 ? -4.584 12.903 -0.976 1.00 93.31 101 GLU A N 1
ATOM 826 C CA . GLU A 1 101 ? -3.210 12.668 -1.411 1.00 93.31 101 GLU A CA 1
ATOM 827 C C . GLU A 1 101 ? -2.359 12.288 -0.197 1.00 93.31 101 GLU A C 1
ATOM 829 O O . GLU A 1 101 ? -2.310 13.018 0.792 1.00 93.31 101 GLU A O 1
ATOM 834 N N . LEU A 1 102 ? -1.742 11.110 -0.254 1.00 94.69 102 LEU A N 1
ATOM 835 C CA . LEU A 1 102 ? -1.022 10.496 0.852 1.00 94.69 102 LEU A CA 1
ATOM 836 C C . LEU A 1 102 ? 0.371 10.055 0.381 1.00 94.69 102 LEU A C 1
ATOM 838 O O . LEU A 1 102 ? 0.485 9.393 -0.659 1.00 94.69 102 LEU A O 1
ATOM 842 N N . PRO A 1 103 ? 1.441 10.394 1.117 1.00 96.25 103 PRO A N 1
ATOM 843 C CA . PRO A 1 103 ? 2.761 9.854 0.840 1.00 96.25 103 PRO A CA 1
ATOM 844 C C . PRO A 1 103 ? 2.818 8.373 1.227 1.00 96.25 103 PRO A C 1
ATOM 846 O O . PRO A 1 103 ? 2.111 7.919 2.127 1.00 96.25 103 PRO A O 1
ATOM 849 N N . PHE A 1 104 ? 3.695 7.623 0.572 1.00 97.06 104 PHE A N 1
ATOM 850 C CA . PHE A 1 104 ? 3.995 6.251 0.960 1.00 97.06 104 PHE A CA 1
ATOM 851 C C . PHE A 1 104 ? 5.477 5.934 0.790 1.00 97.06 104 PHE A C 1
ATOM 853 O O . PHE A 1 104 ? 6.173 6.542 -0.028 1.00 97.06 104 PHE A O 1
ATOM 860 N N . THR A 1 105 ? 5.953 4.948 1.542 1.00 96.06 105 THR A N 1
ATOM 861 C CA . THR A 1 105 ? 7.250 4.299 1.316 1.00 96.06 105 THR A CA 1
ATOM 862 C C . THR A 1 105 ? 7.021 2.925 0.718 1.00 96.06 105 THR A C 1
ATOM 864 O O . THR A 1 105 ? 5.966 2.322 0.907 1.00 96.06 105 THR A O 1
ATOM 867 N N . TRP A 1 106 ? 7.983 2.422 -0.047 1.00 96.62 106 TRP A N 1
ATOM 868 C CA . TRP A 1 106 ? 7.869 1.112 -0.667 1.00 96.62 106 TRP A CA 1
ATOM 869 C C . TRP A 1 106 ? 9.172 0.327 -0.607 1.00 96.62 106 TRP A C 1
ATOM 871 O O . TRP A 1 106 ? 10.261 0.885 -0.470 1.00 96.62 106 TRP A O 1
ATOM 881 N N . ARG A 1 107 ? 9.043 -0.995 -0.685 1.00 95.94 107 ARG A N 1
ATOM 882 C CA . ARG A 1 107 ? 10.140 -1.954 -0.773 1.00 95.94 107 ARG A CA 1
ATOM 883 C C . ARG A 1 107 ? 9.777 -3.038 -1.773 1.00 95.94 107 ARG A C 1
ATOM 885 O O . ARG A 1 107 ? 8.602 -3.359 -1.942 1.00 95.94 107 ARG A O 1
ATOM 892 N N . GLY A 1 108 ? 10.755 -3.612 -2.451 1.00 95.31 108 GLY A N 1
ATOM 893 C CA . GLY A 1 108 ? 10.467 -4.665 -3.413 1.00 95.31 108 GLY A CA 1
ATOM 894 C C . GLY A 1 108 ? 11.690 -5.237 -4.092 1.00 95.31 108 GLY A C 1
ATOM 895 O O . GLY A 1 108 ? 12.822 -5.053 -3.649 1.00 95.31 108 GLY A O 1
ATOM 896 N N . ILE A 1 109 ? 11.437 -5.932 -5.193 1.00 94.44 109 ILE A N 1
ATOM 897 C CA . ILE A 1 109 ? 12.461 -6.601 -5.986 1.00 94.44 109 ILE A CA 1
ATOM 898 C C . ILE A 1 109 ? 12.218 -6.427 -7.478 1.00 94.44 109 ILE A C 1
ATOM 900 O O . ILE A 1 109 ? 11.080 -6.358 -7.957 1.00 94.44 109 ILE A O 1
ATOM 904 N N . GLU A 1 110 ? 13.310 -6.456 -8.233 1.00 93.88 110 GLU A N 1
ATOM 905 C CA . GLU A 1 110 ? 13.247 -6.626 -9.677 1.00 93.88 110 GLU A CA 1
ATOM 906 C C . GLU A 1 110 ? 12.962 -8.097 -10.003 1.00 93.88 110 GLU A C 1
ATOM 908 O O . GLU A 1 110 ? 13.712 -8.997 -9.624 1.00 93.88 110 GLU A O 1
ATOM 913 N N . LYS A 1 111 ? 11.904 -8.381 -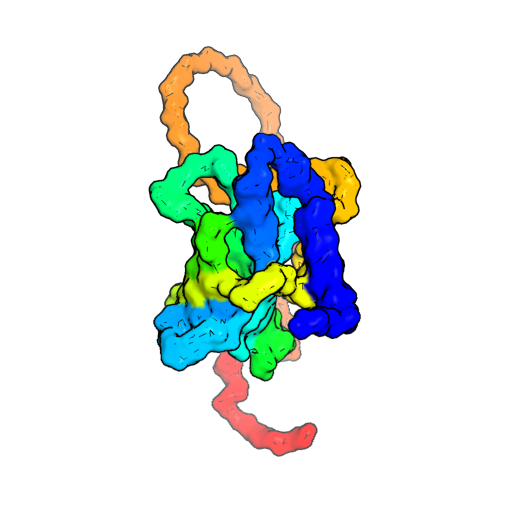10.764 1.00 91.88 111 LYS A N 1
ATOM 914 C CA . LYS A 1 111 ? 11.519 -9.766 -11.078 1.00 91.88 111 LYS A CA 1
ATOM 915 C C . LYS A 1 111 ? 12.567 -10.529 -11.879 1.00 91.88 111 LYS A C 1
ATOM 917 O O . LYS A 1 111 ? 12.696 -11.738 -11.709 1.00 91.88 111 LYS A O 1
ATOM 922 N N . ALA A 1 112 ? 13.300 -9.841 -12.754 1.00 90.75 112 ALA A N 1
ATOM 923 C CA . ALA A 1 112 ? 14.380 -10.453 -13.522 1.00 90.75 112 ALA A CA 1
ATOM 924 C C . ALA A 1 112 ? 15.602 -10.782 -12.646 1.00 90.75 112 ALA A C 1
ATOM 926 O O . ALA A 1 112 ? 16.383 -11.671 -12.986 1.00 90.75 112 ALA A O 1
ATOM 927 N N . ARG A 1 113 ? 15.765 -10.079 -11.518 1.00 89.31 113 ARG A N 1
ATOM 928 C CA . ARG A 1 113 ? 16.897 -10.201 -10.596 1.00 89.31 113 ARG A CA 1
ATOM 929 C C . ARG A 1 113 ? 16.394 -10.147 -9.146 1.00 89.31 113 ARG A C 1
ATOM 931 O O . ARG A 1 113 ? 16.654 -9.171 -8.448 1.00 89.31 113 ARG A O 1
ATOM 938 N N . PRO A 1 114 ? 15.716 -11.204 -8.660 1.00 86.75 114 PRO A N 1
ATOM 939 C CA . PRO A 1 114 ? 15.016 -11.179 -7.371 1.00 86.75 114 PRO A CA 1
ATOM 940 C C . PRO A 1 114 ? 15.945 -11.031 -6.158 1.00 86.75 114 PRO A C 1
ATOM 942 O O . PRO A 1 114 ? 15.485 -10.696 -5.076 1.00 86.75 114 PRO A O 1
ATOM 945 N N . ASN A 1 115 ? 17.250 -11.251 -6.334 1.00 86.44 115 ASN A N 1
ATOM 946 C CA . ASN A 1 115 ? 18.255 -11.040 -5.290 1.00 86.44 115 ASN A CA 1
ATOM 947 C C . ASN A 1 115 ? 18.616 -9.556 -5.092 1.00 86.44 115 ASN A C 1
ATOM 949 O O . ASN A 1 115 ? 19.406 -9.237 -4.208 1.00 86.44 115 ASN A O 1
ATOM 953 N N . ILE A 1 116 ? 18.107 -8.657 -5.941 1.00 87.19 116 ILE A N 1
ATOM 954 C CA . ILE A 1 116 ? 18.327 -7.215 -5.829 1.00 87.19 116 ILE A CA 1
ATOM 955 C C . ILE A 1 116 ? 17.147 -6.614 -5.079 1.00 87.19 116 ILE A C 1
ATOM 957 O O . ILE A 1 116 ? 16.049 -6.486 -5.624 1.00 87.19 116 ILE A O 1
ATOM 961 N N . LEU A 1 117 ? 17.406 -6.247 -3.827 1.00 90.75 117 LEU A N 1
ATOM 962 C CA . LEU A 1 117 ? 16.445 -5.580 -2.961 1.00 90.75 117 LEU A CA 1
ATOM 963 C C . LEU A 1 117 ? 16.397 -4.082 -3.267 1.00 90.75 117 LEU A C 1
ATOM 965 O O . LEU A 1 117 ? 17.420 -3.396 -3.283 1.00 90.75 117 LEU A O 1
ATOM 969 N N . LEU A 1 118 ? 15.187 -3.575 -3.459 1.00 91.69 118 LEU A N 1
ATOM 970 C CA . LEU A 1 118 ? 14.868 -2.162 -3.608 1.00 91.69 118 LEU A CA 1
ATOM 971 C C . LEU A 1 118 ? 14.236 -1.712 -2.291 1.00 91.69 118 LEU A C 1
ATOM 973 O O . LEU A 1 118 ? 13.038 -1.876 -2.098 1.00 91.69 118 LEU A O 1
ATOM 977 N N . CYS A 1 119 ? 15.043 -1.224 -1.350 1.00 90.12 119 CYS A N 1
ATOM 978 C CA . CYS A 1 119 ? 14.585 -0.887 0.007 1.00 90.12 119 CYS A CA 1
ATOM 979 C C . CYS A 1 119 ? 15.172 0.422 0.559 1.00 90.12 119 CYS A C 1
ATOM 981 O O . CYS A 1 119 ? 15.099 0.681 1.758 1.00 90.12 119 CYS A O 1
ATOM 983 N N . ASN A 1 120 ? 15.793 1.240 -0.295 1.00 88.31 120 ASN A N 1
ATOM 984 C CA . ASN A 1 120 ? 16.409 2.489 0.136 1.00 88.31 120 ASN A CA 1
ATOM 985 C C . ASN A 1 120 ? 15.343 3.566 0.380 1.00 88.31 120 ASN A C 1
ATOM 987 O O . ASN A 1 120 ? 14.915 4.240 -0.555 1.00 88.31 120 ASN A O 1
ATOM 991 N N . GLU A 1 121 ? 15.007 3.780 1.650 1.00 84.62 121 GLU A N 1
ATOM 992 C CA . GLU A 1 121 ? 13.963 4.704 2.115 1.00 84.62 121 GLU A CA 1
ATOM 993 C C . GLU A 1 121 ? 14.157 6.164 1.676 1.00 84.62 121 GLU A C 1
ATOM 995 O O . GLU A 1 121 ? 13.210 6.946 1.724 1.00 84.62 121 GLU A O 1
ATOM 1000 N N . LEU A 1 122 ? 15.351 6.557 1.215 1.00 85.19 122 LEU A N 1
ATOM 1001 C CA . LEU A 1 122 ? 15.582 7.893 0.659 1.00 85.19 122 LEU A CA 1
ATOM 1002 C C . LEU A 1 122 ? 14.958 8.082 -0.728 1.00 85.19 122 LEU A C 1
ATOM 1004 O O . LEU A 1 122 ? 14.634 9.212 -1.082 1.00 85.19 122 LEU A O 1
ATOM 1008 N N . ILE A 1 123 ? 14.806 7.001 -1.496 1.00 87.19 123 ILE A N 1
ATOM 1009 C CA . ILE A 1 123 ? 14.381 7.034 -2.905 1.00 87.19 123 ILE A CA 1
ATOM 1010 C C . ILE A 1 123 ? 13.177 6.132 -3.189 1.00 87.19 123 ILE A C 1
ATOM 1012 O O . ILE A 1 123 ? 12.456 6.369 -4.152 1.00 87.19 123 ILE A O 1
ATOM 1016 N N . THR A 1 124 ? 12.914 5.120 -2.358 1.00 92.81 124 THR A N 1
ATOM 1017 C CA . THR A 1 124 ? 11.755 4.233 -2.499 1.00 92.81 124 THR A CA 1
ATOM 1018 C C . THR A 1 124 ? 10.527 4.836 -1.819 1.00 92.81 124 THR A C 1
ATOM 1020 O O . THR A 1 124 ? 9.958 4.302 -0.864 1.00 92.81 124 THR A O 1
ATOM 1023 N N . LYS A 1 125 ? 10.128 6.004 -2.320 1.00 95.38 125 LYS A N 1
ATOM 1024 C CA . LYS A 1 125 ? 8.949 6.754 -1.885 1.00 95.38 125 LYS A CA 1
ATOM 1025 C C . LYS A 1 125 ? 7.927 6.836 -3.009 1.00 95.38 125 LYS A C 1
ATOM 1027 O O . LYS A 1 125 ? 8.162 6.391 -4.131 1.00 95.38 125 LYS A O 1
ATOM 1032 N N . GLY A 1 126 ? 6.772 7.393 -2.708 1.00 96.44 126 GLY A N 1
ATOM 1033 C CA . GLY A 1 126 ? 5.761 7.687 -3.701 1.00 96.44 126 GLY A CA 1
ATOM 1034 C C . GLY A 1 126 ? 4.613 8.473 -3.110 1.00 96.44 126 GLY A C 1
ATOM 1035 O O . GLY A 1 126 ? 4.605 8.853 -1.936 1.00 96.44 126 GLY A O 1
ATOM 1036 N N . THR A 1 127 ? 3.638 8.740 -3.960 1.00 97.25 127 THR A N 1
ATOM 1037 C CA . THR A 1 127 ? 2.431 9.453 -3.571 1.00 97.25 127 THR A CA 1
ATOM 1038 C C . THR A 1 127 ? 1.239 8.764 -4.192 1.00 97.25 127 THR A C 1
ATOM 1040 O O . THR A 1 127 ? 1.254 8.430 -5.378 1.00 97.25 127 THR A O 1
ATOM 1043 N N . ILE A 1 128 ? 0.222 8.516 -3.374 1.00 97.12 128 ILE A N 1
ATOM 1044 C CA . ILE A 1 128 ? -1.033 7.912 -3.788 1.00 97.12 128 ILE A CA 1
ATOM 1045 C C . ILE A 1 128 ? -2.172 8.874 -3.492 1.00 97.12 128 ILE A C 1
ATOM 1047 O O . ILE A 1 128 ? -2.303 9.424 -2.405 1.00 97.12 128 ILE A O 1
ATOM 1051 N N . ARG A 1 129 ? -3.025 9.059 -4.482 1.00 95.38 129 ARG A N 1
ATOM 1052 C CA . ARG A 1 129 ? -4.269 9.793 -4.407 1.00 95.38 129 ARG A CA 1
ATOM 1053 C C . ARG A 1 129 ? -5.410 8.793 -4.379 1.00 95.38 129 ARG A C 1
ATOM 1055 O O . ARG A 1 129 ? -5.630 8.062 -5.344 1.00 95.38 129 ARG A O 1
ATOM 1062 N N . ILE A 1 130 ? -6.124 8.745 -3.262 1.00 94.25 130 ILE A N 1
ATOM 1063 C CA . ILE A 1 130 ? -7.212 7.794 -3.033 1.00 94.25 130 ILE A CA 1
ATOM 1064 C C . ILE A 1 130 ? -8.530 8.550 -3.063 1.00 94.25 130 ILE A C 1
ATOM 1066 O O . ILE A 1 130 ? -8.750 9.449 -2.255 1.00 94.25 130 ILE A O 1
ATOM 1070 N N . ASN A 1 131 ? -9.422 8.160 -3.970 1.00 91.81 131 ASN A N 1
ATOM 1071 C CA . ASN A 1 131 ? -10.804 8.615 -3.950 1.00 91.81 131 ASN A CA 1
ATOM 1072 C C . ASN A 1 131 ? -11.682 7.533 -3.316 1.00 91.81 131 ASN A C 1
ATOM 1074 O O . ASN A 1 131 ? -11.908 6.461 -3.890 1.00 91.81 131 ASN A O 1
ATOM 1078 N N . VAL A 1 132 ? -12.161 7.825 -2.109 1.00 88.00 132 VAL A N 1
ATOM 1079 C CA . VAL A 1 132 ? -12.881 6.871 -1.254 1.00 88.00 132 VAL A CA 1
ATOM 1080 C C . VAL A 1 132 ? -14.250 6.513 -1.841 1.00 88.00 132 VAL A C 1
ATOM 1082 O O . VAL A 1 132 ? -14.709 5.376 -1.729 1.00 88.00 132 VAL A O 1
ATOM 1085 N N . TRP A 1 133 ? -14.869 7.460 -2.544 1.00 86.12 133 TRP A N 1
ATOM 1086 C CA . TRP A 1 133 ? -16.234 7.359 -3.057 1.00 86.12 133 TRP A CA 1
ATOM 1087 C C . TRP A 1 133 ? -16.347 6.563 -4.353 1.00 86.12 133 TRP A C 1
ATOM 1089 O O . TRP A 1 133 ? -17.315 5.834 -4.562 1.00 86.12 133 TRP A O 1
ATOM 1099 N N . ASN A 1 134 ? -15.361 6.689 -5.243 1.00 86.19 134 ASN A N 1
ATOM 1100 C CA . ASN A 1 134 ? -15.365 6.002 -6.536 1.00 86.19 134 ASN A CA 1
ATOM 1101 C C . ASN A 1 134 ? -14.365 4.834 -6.617 1.00 86.19 134 ASN A C 1
ATOM 1103 O O . ASN A 1 134 ? -14.273 4.190 -7.667 1.00 86.19 134 ASN A O 1
ATOM 1107 N N . ALA A 1 135 ? -13.649 4.551 -5.522 1.00 84.38 135 ALA A N 1
ATOM 1108 C CA . ALA A 1 135 ? -12.641 3.500 -5.416 1.00 84.38 135 ALA A CA 1
ATOM 1109 C C . ALA A 1 135 ? -11.626 3.541 -6.574 1.00 84.38 135 ALA A C 1
ATOM 1111 O O . ALA A 1 135 ? -11.337 2.524 -7.223 1.00 84.38 135 ALA A O 1
ATOM 1112 N N . ARG A 1 136 ? -11.105 4.740 -6.846 1.00 92.38 136 ARG A N 1
ATOM 1113 C CA . ARG A 1 136 ? -9.987 4.972 -7.764 1.00 92.38 136 ARG A CA 1
ATOM 1114 C C . ARG A 1 136 ? -8.736 5.333 -6.989 1.00 92.38 136 ARG A C 1
ATOM 1116 O O . ARG A 1 136 ? -8.803 6.029 -5.977 1.00 92.38 136 ARG A O 1
ATOM 1123 N N . LEU A 1 137 ? -7.616 4.848 -7.505 1.00 95.38 137 LEU A N 1
ATOM 1124 C CA . LEU A 1 137 ? -6.287 5.208 -7.039 1.00 95.38 137 LEU A CA 1
ATOM 1125 C C . LEU A 1 137 ? -5.558 5.853 -8.204 1.00 95.38 137 LEU A C 1
ATOM 1127 O O . LEU A 1 137 ? -5.621 5.355 -9.323 1.00 95.38 137 LEU A O 1
ATOM 1131 N N . GLU A 1 138 ? -4.850 6.926 -7.938 1.00 96.44 138 GLU A N 1
ATOM 1132 C CA . GLU A 1 138 ? -3.918 7.548 -8.872 1.00 96.44 138 GLU A CA 1
ATOM 1133 C C . GLU A 1 138 ? -2.635 7.815 -8.100 1.00 96.44 138 GLU A C 1
ATOM 1135 O O . GLU A 1 138 ? -2.661 7.874 -6.873 1.00 96.44 138 GLU A O 1
ATOM 1140 N N . GLY A 1 139 ? -1.498 7.944 -8.762 1.00 96.94 139 GLY A N 1
ATOM 1141 C CA . GLY A 1 139 ? -0.270 8.224 -8.035 1.00 96.94 139 GLY A CA 1
ATOM 1142 C C . GLY A 1 139 ? 0.970 7.917 -8.831 1.00 96.94 139 GLY A C 1
ATOM 1143 O O . GLY A 1 139 ? 0.918 7.689 -10.037 1.00 96.94 139 GLY A O 1
ATOM 1144 N N . TYR A 1 140 ? 2.098 7.902 -8.136 1.00 97.06 140 TYR A N 1
ATOM 1145 C CA . TYR A 1 140 ? 3.361 7.504 -8.722 1.00 97.06 140 TYR A CA 1
ATOM 1146 C C . TYR A 1 140 ? 4.283 6.853 -7.696 1.00 97.06 140 TYR A C 1
ATOM 1148 O O . TYR A 1 140 ? 4.253 7.170 -6.506 1.00 97.06 140 TYR A O 1
ATOM 1156 N N . PHE A 1 141 ? 5.133 5.963 -8.195 1.00 96.88 141 PHE A N 1
ATOM 1157 C CA . PHE A 1 141 ? 6.284 5.436 -7.473 1.00 96.88 141 PHE A CA 1
ATOM 1158 C C . PHE A 1 141 ? 7.521 6.231 -7.884 1.00 96.88 141 PHE A C 1
ATOM 1160 O O . PHE A 1 141 ? 7.808 6.347 -9.076 1.00 96.88 141 PHE A O 1
ATOM 1167 N N . GLU A 1 142 ? 8.250 6.782 -6.918 1.00 94.94 142 GLU A N 1
ATOM 1168 C CA . GLU A 1 142 ? 9.588 7.329 -7.152 1.00 94.94 142 GLU A CA 1
ATOM 1169 C C . GLU A 1 142 ? 10.585 6.185 -7.326 1.00 94.94 142 GLU A C 1
ATOM 1171 O O . GLU A 1 142 ? 10.369 5.079 -6.824 1.00 94.94 142 GLU A O 1
ATOM 1176 N N . PHE A 1 143 ? 11.665 6.458 -8.060 1.00 92.75 143 PHE A N 1
ATOM 1177 C CA . PHE A 1 143 ? 12.726 5.501 -8.381 1.00 92.75 143 PHE A CA 1
ATOM 1178 C C . PHE A 1 143 ? 12.298 4.340 -9.298 1.00 92.75 143 PHE A C 1
ATOM 1180 O O . PHE A 1 143 ? 13.085 3.435 -9.566 1.00 92.75 143 PHE A O 1
ATOM 1187 N N . LEU A 1 144 ? 11.084 4.381 -9.847 1.00 93.25 144 LEU A N 1
ATOM 1188 C CA . LEU A 1 144 ? 10.663 3.504 -10.936 1.00 93.25 144 LEU A CA 1
ATOM 1189 C C . LEU A 1 144 ? 10.523 4.314 -12.225 1.00 93.25 144 LEU A C 1
ATOM 1191 O O . LEU A 1 144 ? 9.942 5.394 -12.217 1.00 93.25 144 LEU A O 1
ATOM 1195 N N . ASP A 1 145 ? 11.019 3.776 -13.333 1.00 92.00 145 ASP A N 1
ATOM 1196 C CA . ASP A 1 145 ? 10.751 4.293 -14.673 1.00 92.00 145 ASP A CA 1
ATOM 1197 C C . ASP A 1 145 ? 9.304 3.992 -15.087 1.00 92.00 145 ASP A C 1
ATOM 1199 O O . ASP A 1 145 ? 8.650 3.107 -14.531 1.00 92.00 145 ASP A O 1
ATOM 1203 N N . GLY A 1 146 ? 8.815 4.674 -16.125 1.00 88.19 146 GLY A N 1
ATOM 1204 C CA . GLY A 1 146 ? 7.443 4.565 -16.637 1.00 88.19 146 GLY A CA 1
ATOM 1205 C C . GLY A 1 146 ? 6.933 3.156 -16.945 1.00 88.19 146 GLY A C 1
ATOM 1206 O O . GLY A 1 146 ? 5.735 2.890 -16.891 1.00 88.19 146 GLY A O 1
ATOM 1207 N N . ASN A 1 147 ? 7.842 2.223 -17.233 1.00 87.81 147 ASN A N 1
ATOM 1208 C CA . ASN A 1 147 ? 7.533 0.814 -17.482 1.00 87.81 147 ASN A CA 1
ATOM 1209 C C . ASN A 1 147 ? 7.522 -0.056 -16.209 1.00 87.81 147 ASN A C 1
ATOM 1211 O O . ASN A 1 147 ? 7.373 -1.273 -16.303 1.00 87.81 147 ASN A O 1
ATOM 1215 N N . GLY A 1 148 ? 7.720 0.542 -15.033 1.00 87.31 148 GLY A N 1
ATOM 1216 C CA . GLY A 1 148 ? 7.825 -0.146 -13.748 1.00 87.31 148 GLY A CA 1
ATOM 1217 C C . GLY A 1 148 ? 9.193 -0.780 -13.476 1.00 87.31 148 GLY A C 1
ATOM 1218 O O . GLY A 1 148 ? 9.306 -1.573 -12.539 1.00 87.31 148 GLY A O 1
ATOM 1219 N N . SER A 1 149 ? 10.223 -0.490 -14.276 1.00 90.94 149 SER A N 1
ATOM 1220 C CA . SER A 1 149 ? 11.603 -0.929 -14.014 1.00 90.94 149 SER A CA 1
ATOM 1221 C C . SER A 1 149 ? 12.277 -0.006 -12.997 1.00 90.94 149 SER A C 1
ATOM 1223 O O . SER A 1 149 ? 11.904 1.161 -12.919 1.00 90.94 149 SER A O 1
ATOM 1225 N N . PRO A 1 150 ? 13.269 -0.480 -12.226 1.00 89.50 150 PRO A N 1
ATOM 1226 C CA . PRO A 1 150 ? 14.052 0.396 -11.360 1.00 89.50 150 PRO A CA 1
ATOM 1227 C C . PRO A 1 150 ? 14.782 1.454 -12.191 1.00 89.50 150 PRO A C 1
ATOM 1229 O O . PRO A 1 150 ? 15.522 1.105 -13.112 1.00 89.50 150 PRO A O 1
ATOM 1232 N N . GLY A 1 151 ? 14.558 2.722 -11.861 1.00 83.56 151 GLY A N 1
ATOM 1233 C CA . GLY A 1 151 ? 15.203 3.852 -12.513 1.00 83.56 151 GLY A CA 1
ATOM 1234 C C . GLY A 1 151 ? 16.628 4.077 -12.012 1.00 83.56 151 GLY A C 1
ATOM 1235 O O . GLY A 1 151 ? 17.096 3.463 -11.049 1.00 83.56 151 GLY A O 1
ATOM 1236 N N . MET A 1 152 ? 17.335 4.999 -12.658 1.00 78.62 152 MET A N 1
ATOM 1237 C CA . MET A 1 152 ? 18.642 5.461 -12.190 1.00 78.62 152 MET A CA 1
ATOM 1238 C C . MET A 1 152 ? 18.463 6.575 -11.152 1.00 78.62 152 MET A C 1
ATOM 1240 O O . MET A 1 152 ? 17.591 7.431 -11.284 1.00 78.62 152 MET A O 1
ATOM 1244 N N . ILE A 1 153 ? 19.322 6.604 -10.125 1.00 69.56 153 ILE A N 1
ATOM 1245 C CA . ILE A 1 153 ? 19.253 7.597 -9.031 1.00 69.56 153 ILE A CA 1
ATOM 1246 C C . ILE A 1 153 ? 19.333 9.043 -9.565 1.00 69.56 153 ILE A C 1
ATOM 1248 O O . ILE A 1 153 ? 18.763 9.956 -8.973 1.00 69.56 153 ILE A O 1
ATOM 1252 N N . SER A 1 154 ? 20.003 9.258 -10.699 1.00 65.06 154 SER A N 1
ATOM 1253 C CA . SER A 1 154 ? 20.168 10.570 -11.334 1.00 65.06 154 SER A CA 1
ATOM 1254 C C . SER A 1 154 ? 18.927 11.105 -12.047 1.00 65.06 154 SER A C 1
ATOM 1256 O O . SER A 1 154 ? 18.869 12.303 -12.323 1.00 65.06 154 SER A O 1
ATOM 1258 N N . ASP A 1 155 ? 17.947 10.256 -12.359 1.00 69.88 155 ASP A N 1
ATOM 1259 C CA . ASP A 1 155 ? 16.992 10.559 -13.432 1.00 69.88 155 ASP A CA 1
ATOM 1260 C C . ASP A 1 155 ? 15.645 11.080 -12.920 1.00 69.88 155 ASP A C 1
ATOM 1262 O O . ASP A 1 155 ? 14.741 11.342 -13.710 1.00 69.88 155 ASP A O 1
ATOM 1266 N N . ASN A 1 156 ? 15.506 11.278 -11.600 1.00 79.12 156 ASN A N 1
ATOM 1267 C CA . ASN A 1 156 ? 14.238 11.645 -10.958 1.00 79.12 156 ASN A CA 1
ATOM 1268 C C . ASN A 1 156 ? 13.076 10.765 -11.467 1.00 79.12 156 ASN A C 1
ATOM 1270 O O . ASN A 1 156 ? 11.987 11.261 -11.766 1.00 79.12 156 ASN A O 1
ATOM 1274 N N . ALA A 1 157 ? 13.362 9.468 -11.633 1.00 88.25 157 ALA A N 1
ATOM 1275 C CA . ALA A 1 157 ? 12.470 8.497 -12.245 1.00 88.25 157 ALA A CA 1
ATOM 1276 C C . ALA A 1 157 ? 11.155 8.401 -11.464 1.00 88.25 157 ALA A C 1
ATOM 1278 O O . ALA A 1 157 ? 11.155 8.284 -10.231 1.00 88.25 157 ALA A O 1
ATOM 1279 N N . LYS A 1 158 ? 10.038 8.471 -12.193 1.00 93.12 158 LYS A N 1
ATOM 1280 C CA . LYS A 1 158 ? 8.687 8.345 -11.648 1.00 93.12 158 LYS A CA 1
ATOM 1281 C C . LYS A 1 158 ? 7.847 7.443 -12.538 1.00 93.12 158 LYS A C 1
ATOM 1283 O O . LYS A 1 158 ? 7.747 7.678 -13.738 1.00 93.12 158 LYS A O 1
ATOM 1288 N N . CYS A 1 159 ? 7.190 6.470 -11.922 1.00 95.19 159 CYS A N 1
ATOM 1289 C CA . CYS A 1 159 ? 6.248 5.580 -12.582 1.00 95.19 159 CYS A CA 1
ATOM 1290 C C . CYS A 1 159 ? 4.838 5.968 -12.155 1.00 95.19 159 CYS A C 1
ATOM 1292 O O . CYS A 1 159 ? 4.396 5.603 -11.061 1.00 95.19 159 CYS A O 1
ATOM 1294 N N . ALA A 1 160 ? 4.170 6.763 -12.990 1.00 97.12 160 ALA A N 1
ATOM 1295 C CA . ALA A 1 160 ? 2.805 7.203 -12.748 1.00 97.12 160 ALA A CA 1
ATOM 1296 C C . ALA A 1 160 ? 1.793 6.116 -13.128 1.00 97.12 160 ALA A C 1
ATOM 1298 O O . ALA A 1 160 ? 1.964 5.379 -14.106 1.00 97.12 160 ALA A O 1
ATOM 1299 N N . PHE A 1 161 ? 0.736 6.011 -12.332 1.00 97.25 161 PHE A N 1
ATOM 1300 C CA . PHE A 1 161 ? -0.294 5.006 -12.503 1.00 97.25 161 PHE A CA 1
A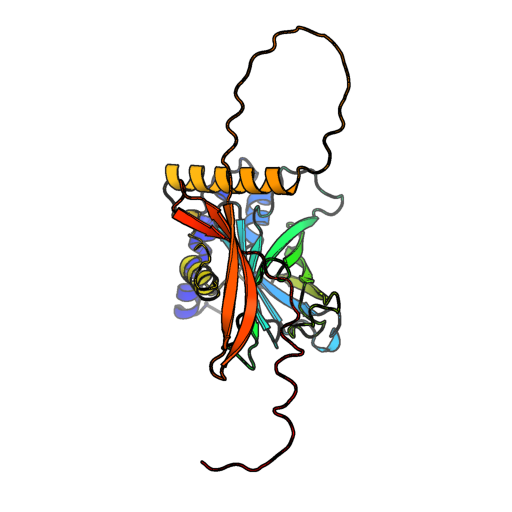TOM 1301 C C . PHE A 1 161 ? -1.682 5.554 -12.202 1.00 97.25 161 PHE A C 1
ATOM 1303 O O . PHE A 1 161 ? -1.880 6.443 -11.370 1.00 97.25 161 PHE A O 1
ATOM 1310 N N . HIS A 1 162 ? -2.667 4.896 -12.799 1.00 96.50 162 HIS A N 1
ATOM 1311 C CA . HIS A 1 162 ? -4.058 5.020 -12.415 1.00 96.50 162 HIS A CA 1
ATOM 1312 C C . HIS A 1 162 ? -4.692 3.638 -12.297 1.00 96.50 162 HIS A C 1
ATOM 1314 O O . HIS A 1 162 ? -4.435 2.707 -13.067 1.00 96.50 162 HIS A O 1
ATOM 1320 N N . ALA A 1 163 ? -5.543 3.490 -11.295 1.00 96.12 163 ALA A N 1
ATOM 1321 C CA . ALA A 1 163 ? -6.126 2.228 -10.920 1.00 96.12 163 ALA A CA 1
ATOM 1322 C C . ALA A 1 163 ? -7.612 2.371 -10.628 1.00 96.12 163 ALA A C 1
ATOM 1324 O O . ALA A 1 163 ? -8.093 3.361 -10.075 1.00 96.12 163 ALA A O 1
ATOM 1325 N N . LYS A 1 164 ? -8.350 1.324 -10.979 1.00 94.06 164 LYS A N 1
ATOM 1326 C CA . LYS A 1 164 ? -9.771 1.200 -10.669 1.00 94.06 164 LYS A CA 1
ATOM 1327 C C . LYS A 1 164 ? -10.018 -0.088 -9.914 1.00 94.06 164 LYS A C 1
ATOM 1329 O O . LYS A 1 164 ? -9.409 -1.117 -10.219 1.00 94.06 164 LYS A O 1
ATOM 1334 N N . SER A 1 165 ? -10.942 -0.032 -8.968 1.00 91.62 165 SER A N 1
ATOM 1335 C CA . SER A 1 165 ? -11.412 -1.217 -8.263 1.00 91.62 165 SER A CA 1
ATOM 1336 C C . SER A 1 165 ? -11.846 -2.315 -9.243 1.00 91.62 165 SER A C 1
ATOM 1338 O O . SER A 1 165 ? -12.509 -2.061 -10.257 1.00 91.62 165 SER A O 1
ATOM 1340 N N . HIS A 1 166 ? -11.432 -3.548 -8.958 1.00 85.94 166 HIS A N 1
ATOM 1341 C CA . HIS A 1 166 ? -11.879 -4.719 -9.693 1.00 85.94 166 HIS A CA 1
ATOM 1342 C C . HIS A 1 166 ? -13.399 -4.883 -9.554 1.00 85.94 166 HIS A C 1
ATOM 1344 O O . HIS A 1 166 ? -13.960 -4.787 -8.464 1.00 85.94 166 HIS A O 1
ATOM 1350 N N . PHE A 1 167 ? -14.081 -5.163 -10.668 1.00 78.06 167 PHE A N 1
ATOM 1351 C CA . PHE A 1 167 ? -15.520 -5.403 -10.636 1.00 78.06 167 PHE A CA 1
ATOM 1352 C C . PHE A 1 167 ? -15.824 -6.766 -10.011 1.00 78.06 167 PHE A C 1
ATOM 1354 O O . PHE A 1 167 ? -15.506 -7.803 -10.592 1.00 78.06 167 PHE A O 1
ATOM 1361 N N . GLY A 1 168 ? -16.496 -6.762 -8.864 1.00 72.62 168 GLY A N 1
ATOM 1362 C CA . GLY A 1 168 ? -16.903 -7.975 -8.167 1.00 72.62 168 GLY A CA 1
ATOM 1363 C C . GLY A 1 168 ? -16.774 -7.837 -6.652 1.00 72.62 168 GLY A C 1
ATOM 1364 O O . GLY A 1 168 ? -16.640 -6.724 -6.142 1.00 72.62 168 GLY A O 1
ATOM 1365 N N . PRO A 1 169 ? -16.842 -8.956 -5.912 1.00 70.88 169 PRO A N 1
ATOM 1366 C CA . PRO A 1 169 ? -16.561 -8.956 -4.483 1.00 70.88 169 PRO A CA 1
ATOM 1367 C C . PRO A 1 169 ? -15.165 -8.388 -4.218 1.00 70.88 169 PRO A C 1
ATOM 1369 O O . PRO A 1 169 ? -14.231 -8.711 -4.952 1.00 70.88 169 PRO A O 1
ATOM 1372 N N . SER A 1 170 ? -15.016 -7.591 -3.155 1.00 73.75 170 SER A N 1
ATOM 1373 C CA . SER A 1 170 ? -13.682 -7.202 -2.695 1.00 73.75 170 SER A CA 1
ATOM 1374 C C . SER A 1 170 ? -12.912 -8.460 -2.297 1.00 73.75 170 SER A C 1
ATOM 1376 O O . SER A 1 170 ? -13.345 -9.242 -1.444 1.00 73.75 170 SER A O 1
ATOM 1378 N N . VAL A 1 171 ? -11.807 -8.674 -2.998 1.00 80.25 171 VAL A N 1
ATOM 1379 C CA . VAL A 1 171 ? -10.983 -9.874 -2.933 1.00 80.25 171 VAL A CA 1
ATOM 1380 C C . VAL A 1 171 ? -9.566 -9.398 -2.726 1.00 80.25 171 VAL A C 1
ATOM 1382 O O . VAL A 1 171 ? -9.034 -8.674 -3.561 1.00 80.25 171 VAL A O 1
ATOM 1385 N N . VAL A 1 172 ? -8.951 -9.805 -1.623 1.00 88.62 172 VAL A N 1
ATOM 1386 C CA . VAL A 1 172 ? -7.519 -9.619 -1.399 1.00 88.62 172 VAL A CA 1
ATOM 1387 C C . VAL A 1 172 ? -6.960 -10.969 -0.960 1.00 88.62 172 VAL A C 1
ATOM 1389 O O . VAL A 1 172 ? -7.319 -11.434 0.123 1.00 88.62 172 VAL A O 1
ATOM 1392 N N . PRO A 1 173 ? -6.156 -11.647 -1.799 1.00 91.00 173 PRO A N 1
ATOM 1393 C CA . PRO A 1 173 ? -5.684 -13.007 -1.541 1.00 91.00 173 PRO A CA 1
ATOM 1394 C C . PRO A 1 173 ? -4.424 -13.038 -0.658 1.00 91.00 173 PRO A C 1
ATOM 1396 O O . PRO A 1 173 ? -3.630 -13.969 -0.771 1.00 91.00 173 PRO A O 1
ATOM 1399 N N . TYR A 1 174 ? -4.237 -12.012 0.172 1.00 92.19 174 TYR A N 1
ATOM 1400 C CA . TYR A 1 174 ? -3.088 -11.817 1.052 1.00 92.19 174 TYR A CA 1
ATOM 1401 C C . TYR A 1 174 ? -3.570 -11.640 2.485 1.00 92.19 174 TYR A C 1
ATOM 1403 O O . TYR A 1 174 ? -4.655 -11.098 2.717 1.00 92.19 174 TYR A O 1
ATOM 1411 N N . THR A 1 175 ? -2.766 -12.082 3.444 1.00 93.62 175 THR A N 1
ATOM 1412 C CA . THR A 1 175 ? -2.997 -11.805 4.862 1.00 93.62 175 THR A CA 1
ATOM 1413 C C . THR A 1 175 ? -2.121 -10.635 5.307 1.00 93.62 175 THR A C 1
ATOM 1415 O O . THR A 1 175 ? -1.083 -10.369 4.701 1.00 93.62 175 THR A O 1
ATOM 1418 N N . LEU A 1 176 ? -2.530 -9.918 6.361 1.00 94.38 176 LEU A N 1
ATOM 1419 C CA . LEU A 1 176 ? -1.686 -8.865 6.941 1.00 94.38 176 LEU A CA 1
ATOM 1420 C C . LEU A 1 176 ? -0.348 -9.420 7.428 1.00 94.38 176 LEU A C 1
ATOM 1422 O O . LEU A 1 176 ? 0.676 -8.786 7.222 1.00 94.38 176 LEU A O 1
ATOM 1426 N N . GLN A 1 177 ? -0.373 -10.611 8.028 1.00 94.75 177 GLN A N 1
ATOM 1427 C CA . GLN A 1 177 ? 0.814 -11.264 8.564 1.00 94.75 177 GLN A CA 1
ATOM 1428 C C . GLN A 1 177 ? 1.835 -11.541 7.454 1.00 94.75 177 GLN A C 1
ATOM 1430 O O . GLN A 1 177 ? 2.950 -11.042 7.539 1.00 94.75 177 GLN A O 1
ATOM 1435 N N . ASP A 1 178 ? 1.422 -12.212 6.373 1.00 94.50 178 ASP A N 1
ATOM 1436 C CA . ASP A 1 178 ? 2.320 -12.515 5.246 1.00 94.50 178 ASP A CA 1
ATOM 1437 C C . ASP A 1 178 ? 2.837 -11.231 4.574 1.00 94.50 178 ASP A C 1
ATOM 1439 O O . ASP A 1 178 ? 3.972 -11.175 4.117 1.00 94.50 178 ASP A O 1
ATOM 1443 N N . THR A 1 179 ? 2.002 -10.186 4.520 1.00 96.25 179 THR A N 1
ATOM 1444 C CA . THR A 1 179 ? 2.380 -8.893 3.926 1.00 96.25 179 THR A CA 1
ATOM 1445 C C . THR A 1 179 ? 3.472 -8.207 4.749 1.00 96.25 179 THR A C 1
ATOM 1447 O O . THR A 1 179 ? 4.460 -7.738 4.194 1.00 96.25 179 THR A O 1
ATOM 1450 N N . VAL A 1 180 ? 3.320 -8.154 6.075 1.00 96.12 180 VAL A N 1
ATOM 1451 C CA . VAL A 1 180 ? 4.327 -7.544 6.957 1.00 96.12 180 VAL A CA 1
ATOM 1452 C C . VAL A 1 180 ? 5.597 -8.396 7.018 1.00 96.12 180 VAL A C 1
ATOM 1454 O O . VAL A 1 180 ? 6.696 -7.849 7.029 1.00 96.12 180 VAL A O 1
ATOM 1457 N N . GLU A 1 181 ? 5.471 -9.723 6.987 1.00 95.38 181 GLU A N 1
ATOM 1458 C CA . GLU A 1 181 ? 6.619 -10.630 6.896 1.00 95.38 181 GLU A CA 1
ATOM 1459 C C . GLU A 1 181 ? 7.416 -10.396 5.604 1.00 95.38 181 GLU A C 1
ATOM 1461 O O . GLU A 1 181 ? 8.616 -10.144 5.681 1.00 95.38 181 GLU A O 1
ATOM 1466 N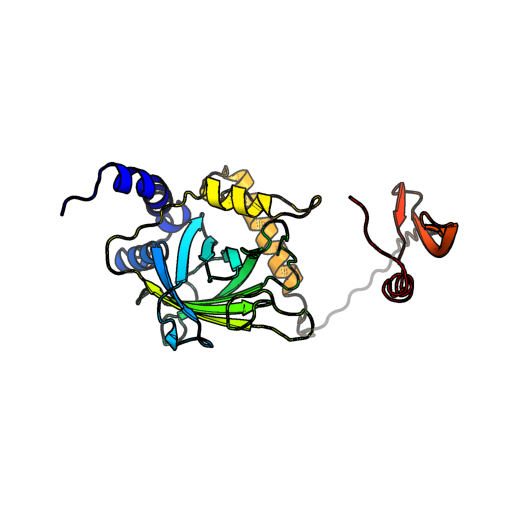 N . GLU A 1 182 ? 6.767 -10.354 4.433 1.00 95.12 182 GLU A N 1
ATOM 1467 C CA . GLU A 1 182 ? 7.439 -10.063 3.155 1.00 95.12 182 GLU A CA 1
ATOM 1468 C C . GLU A 1 182 ? 8.056 -8.647 3.136 1.00 95.12 182 GLU A C 1
ATOM 1470 O O . GLU A 1 182 ? 9.151 -8.447 2.611 1.00 95.12 182 GLU A O 1
ATOM 1475 N N . TRP A 1 183 ? 7.412 -7.653 3.757 1.00 95.50 183 TRP A N 1
ATOM 1476 C CA . TRP A 1 183 ? 7.985 -6.308 3.912 1.00 95.50 183 TRP A CA 1
ATOM 1477 C C . TRP A 1 183 ? 9.282 -6.311 4.732 1.00 95.50 183 TRP A C 1
ATOM 1479 O O . TRP A 1 183 ? 10.231 -5.589 4.400 1.00 95.50 183 TRP A O 1
ATOM 1489 N N . ASN A 1 184 ? 9.323 -7.126 5.786 1.00 94.62 184 ASN A N 1
ATOM 1490 C CA . ASN A 1 184 ? 10.490 -7.284 6.644 1.00 94.62 184 ASN A CA 1
ATOM 1491 C C . ASN A 1 184 ? 11.591 -8.119 5.976 1.00 94.62 184 ASN A C 1
ATOM 1493 O O . ASN A 1 184 ? 12.767 -7.844 6.190 1.00 94.62 184 ASN A O 1
ATOM 1497 N N . GLU A 1 185 ? 11.252 -9.071 5.104 1.00 91.94 185 GLU A N 1
ATOM 1498 C CA . GLU A 1 185 ? 12.242 -9.802 4.295 1.00 91.94 185 GLU A CA 1
ATOM 1499 C C . GLU A 1 185 ? 13.047 -8.877 3.368 1.00 91.94 185 GLU A C 1
ATOM 1501 O O . GLU A 1 185 ? 14.196 -9.172 3.033 1.00 91.94 185 GLU A O 1
ATOM 1506 N N . TYR A 1 186 ? 12.472 -7.738 2.973 1.00 89.25 186 TYR A N 1
ATOM 1507 C CA . TYR A 1 186 ? 13.155 -6.726 2.168 1.00 89.25 186 TYR A CA 1
ATOM 1508 C C . TYR A 1 186 ? 14.043 -5.774 2.984 1.00 89.25 186 TYR A C 1
ATOM 1510 O O . TYR A 1 186 ? 14.672 -4.893 2.392 1.00 89.25 186 TYR A O 1
ATOM 1518 N N . LEU A 1 187 ? 14.113 -5.914 4.313 1.00 86.06 187 LEU A N 1
ATOM 1519 C CA . LEU A 1 187 ? 14.938 -5.048 5.153 1.00 86.06 187 LEU A CA 1
ATOM 1520 C C . LEU A 1 187 ? 16.439 -5.268 4.908 1.00 86.06 187 LEU A C 1
ATOM 1522 O O . LEU A 1 187 ? 16.906 -6.401 4.764 1.00 86.06 187 LEU A O 1
ATOM 1526 N N . PRO A 1 188 ? 17.245 -4.193 4.949 1.00 76.38 188 PRO A N 1
ATOM 1527 C CA . PRO A 1 188 ? 18.680 -4.343 5.122 1.00 76.38 188 PRO A CA 1
ATOM 1528 C C . PRO A 1 188 ? 18.983 -4.949 6.503 1.00 76.38 188 PRO A C 1
ATOM 1530 O O . PRO A 1 188 ? 18.219 -4.781 7.448 1.00 76.38 188 PRO A O 1
ATOM 1533 N N . LEU A 1 189 ? 20.152 -5.582 6.650 1.00 69.50 189 LEU A N 1
ATOM 1534 C CA . LEU A 1 189 ? 20.612 -6.292 7.865 1.00 69.50 189 LEU A CA 1
ATOM 1535 C C . LEU A 1 189 ? 20.480 -5.530 9.203 1.00 69.50 189 LEU A C 1
ATOM 1537 O O . LEU A 1 189 ? 20.542 -6.156 10.255 1.00 69.50 189 LEU A O 1
ATOM 1541 N N . MET A 1 190 ? 20.363 -4.201 9.175 1.00 69.12 190 MET A N 1
ATOM 1542 C CA . MET A 1 190 ? 20.293 -3.321 10.354 1.00 69.12 190 MET A CA 1
ATOM 1543 C C . MET A 1 190 ? 18.962 -2.554 10.447 1.00 69.12 190 MET A C 1
ATOM 1545 O O . MET A 1 190 ? 18.850 -1.616 11.234 1.00 69.12 190 MET A O 1
ATOM 1549 N N . GLY A 1 191 ? 17.982 -2.885 9.605 1.00 73.00 191 GLY A N 1
ATOM 1550 C CA . GLY A 1 191 ? 16.685 -2.221 9.595 1.00 73.00 191 GLY A CA 1
ATOM 1551 C C . GLY A 1 191 ? 15.773 -2.691 10.733 1.00 73.00 191 GLY A C 1
ATOM 1552 O O . GLY A 1 191 ? 15.952 -3.775 11.285 1.00 73.00 191 GLY A O 1
ATOM 1553 N N . MET A 1 192 ? 14.804 -1.852 11.100 1.00 82.62 192 MET A N 1
ATOM 1554 C CA . MET A 1 192 ? 13.806 -2.178 12.121 1.00 82.62 192 MET A CA 1
ATOM 1555 C C . MET A 1 192 ? 12.629 -2.914 11.482 1.00 82.62 192 MET A C 1
ATOM 1557 O O . MET A 1 192 ? 12.111 -2.473 10.457 1.00 82.62 192 MET A O 1
ATOM 1561 N N . GLU A 1 193 ? 12.213 -4.017 12.099 1.00 89.31 193 GLU A N 1
ATOM 1562 C CA . GLU A 1 193 ? 11.049 -4.787 11.659 1.00 89.31 193 GLU A CA 1
ATOM 1563 C C . GLU A 1 193 ? 9.738 -4.066 11.985 1.00 89.31 193 GLU A C 1
ATOM 1565 O O . GLU A 1 193 ? 9.555 -3.530 13.081 1.00 89.31 193 GLU A O 1
ATOM 1570 N N . ASP A 1 194 ? 8.807 -4.102 11.035 1.00 92.19 194 ASP A N 1
ATOM 1571 C CA . ASP A 1 194 ? 7.419 -3.712 11.243 1.00 92.19 194 ASP A CA 1
ATOM 1572 C C . ASP A 1 194 ? 6.618 -4.867 11.853 1.00 92.19 194 ASP A C 1
ATOM 1574 O O . ASP A 1 194 ? 6.905 -6.046 11.650 1.00 92.19 194 ASP A O 1
ATOM 1578 N N . SER A 1 195 ? 5.565 -4.527 12.589 1.00 93.69 195 SER A N 1
ATOM 1579 C CA . SER A 1 195 ? 4.607 -5.487 13.151 1.00 93.69 195 SER A CA 1
ATOM 1580 C C . SER A 1 195 ? 3.191 -5.123 12.732 1.00 93.69 195 SER A C 1
ATOM 1582 O O . SER A 1 195 ? 2.900 -3.949 12.531 1.00 93.69 195 SER A O 1
ATOM 1584 N N . VAL A 1 196 ? 2.288 -6.103 12.629 1.00 95.31 196 VAL A N 1
ATOM 1585 C CA . VAL A 1 196 ? 0.873 -5.844 12.313 1.00 95.31 196 VAL A CA 1
ATOM 1586 C C . VAL A 1 196 ? 0.225 -5.056 13.456 1.00 95.31 196 VAL A C 1
ATOM 1588 O O . VAL A 1 196 ? 0.016 -5.589 14.550 1.00 95.31 196 VAL A O 1
ATOM 1591 N N . ARG A 1 197 ? -0.140 -3.797 13.194 1.00 94.44 197 ARG A N 1
ATOM 1592 C CA . ARG A 1 197 ? -0.656 -2.846 14.190 1.00 94.44 197 ARG A CA 1
ATOM 1593 C C . ARG A 1 197 ? -1.982 -3.323 14.796 1.00 94.44 197 ARG A C 1
ATOM 1595 O O . ARG A 1 197 ? -2.206 -3.150 15.991 1.00 94.44 197 ARG A O 1
ATOM 1602 N N . GLN A 1 198 ? -2.829 -4.004 14.017 1.00 92.88 198 GLN A N 1
ATOM 1603 C CA . GLN A 1 198 ? -4.088 -4.602 14.496 1.00 92.88 198 GLN A CA 1
ATOM 1604 C C . GLN A 1 198 ? -3.915 -5.679 15.573 1.00 92.88 198 GLN A C 1
ATOM 1606 O O . GLN A 1 198 ? -4.870 -5.953 16.302 1.00 92.88 198 GLN A O 1
ATOM 1611 N N . PHE A 1 199 ? -2.750 -6.326 15.649 1.00 91.25 199 PHE A N 1
ATOM 1612 C CA . PHE A 1 199 ? -2.507 -7.441 16.570 1.00 91.25 199 PHE A CA 1
ATOM 1613 C C . PHE A 1 199 ? -1.684 -7.036 17.798 1.00 91.25 199 PHE A C 1
ATOM 1615 O O . PHE A 1 199 ? -1.491 -7.859 18.694 1.00 91.25 199 PHE A O 1
ATOM 1622 N N . LEU A 1 200 ? -1.242 -5.778 17.865 1.00 92.50 200 LEU A N 1
ATOM 1623 C CA . LEU A 1 200 ? -0.534 -5.231 19.017 1.00 92.50 200 LEU A CA 1
ATOM 1624 C C . LEU A 1 200 ? -1.459 -5.107 20.228 1.00 92.50 200 LEU A C 1
ATOM 1626 O O . LEU A 1 200 ? -2.649 -4.795 20.111 1.00 92.50 200 LEU A O 1
ATOM 1630 N N . CYS A 1 201 ? -0.901 -5.294 21.425 1.00 94.19 201 CYS A N 1
ATOM 1631 C CA . CYS A 1 201 ? -1.644 -4.958 22.632 1.00 94.19 201 CYS A CA 1
ATOM 1632 C C . CYS A 1 201 ? -1.750 -3.425 22.797 1.00 94.19 201 CYS A C 1
ATOM 1634 O O . CYS A 1 201 ? -0.953 -2.677 22.226 1.00 94.19 201 CYS A O 1
ATOM 1636 N N . PRO A 1 202 ? -2.690 -2.910 23.614 1.00 93.31 202 PRO A N 1
ATOM 1637 C CA . PRO A 1 202 ? -2.927 -1.467 23.717 1.00 93.31 202 PRO A CA 1
ATOM 1638 C C . PRO A 1 202 ? -1.697 -0.626 24.093 1.00 93.31 202 PRO A C 1
ATOM 1640 O O . PRO A 1 202 ? -1.563 0.502 23.629 1.00 93.31 202 PRO A O 1
ATOM 1643 N N . SER A 1 203 ? -0.791 -1.150 24.927 1.00 94.12 203 SER A N 1
ATOM 1644 C CA . SER A 1 203 ? 0.432 -0.435 25.315 1.00 94.12 203 SER A CA 1
ATOM 1645 C C . SER A 1 203 ? 1.473 -0.379 24.200 1.00 94.12 203 SER A C 1
ATOM 1647 O O . SER A 1 203 ? 2.144 0.641 24.062 1.00 94.12 203 SER A O 1
ATOM 1649 N N . GLU A 1 204 ? 1.602 -1.453 23.420 1.00 94.38 204 GLU A N 1
ATOM 1650 C CA . GLU A 1 204 ? 2.496 -1.511 22.257 1.00 94.38 204 GLU A CA 1
ATOM 1651 C C . GLU A 1 204 ? 1.975 -0.600 21.152 1.00 94.38 204 GLU A C 1
ATOM 1653 O O . GLU A 1 204 ? 2.720 0.232 20.650 1.00 94.38 204 GLU A O 1
ATOM 1658 N N . LEU A 1 205 ? 0.673 -0.671 20.867 1.00 94.69 205 LEU A N 1
ATOM 1659 C CA . LEU A 1 205 ? 0.006 0.207 19.912 1.00 94.69 205 LEU A CA 1
ATOM 1660 C C . LEU A 1 205 ? 0.187 1.686 20.280 1.00 94.69 205 LEU A C 1
ATOM 1662 O O . LEU A 1 205 ? 0.533 2.502 19.435 1.00 94.69 205 LEU A O 1
ATOM 1666 N N . ALA A 1 206 ? -0.004 2.045 21.552 1.00 93.62 206 ALA A N 1
ATOM 1667 C CA . ALA A 1 206 ? 0.205 3.418 22.001 1.00 93.62 206 ALA A CA 1
ATOM 1668 C C . ALA A 1 206 ? 1.671 3.866 21.883 1.00 93.62 206 ALA A C 1
ATOM 1670 O O . ALA A 1 206 ? 1.929 5.043 21.649 1.00 93.62 206 ALA A O 1
ATOM 1671 N N . ALA A 1 207 ? 2.635 2.962 22.077 1.00 93.69 207 ALA A N 1
ATOM 1672 C CA . ALA A 1 207 ? 4.047 3.275 21.884 1.00 93.69 207 ALA A CA 1
ATOM 1673 C C . ALA A 1 207 ? 4.388 3.468 20.400 1.00 93.69 207 ALA A C 1
ATOM 1675 O O . ALA A 1 207 ? 5.080 4.429 20.074 1.00 93.69 207 ALA A O 1
ATOM 1676 N N . ASP A 1 208 ? 3.858 2.610 19.528 1.00 93.06 208 ASP A N 1
ATOM 1677 C CA . ASP A 1 208 ? 4.022 2.685 18.075 1.00 93.06 208 ASP A CA 1
ATOM 1678 C C . ASP A 1 208 ? 3.469 4.001 17.507 1.00 93.06 208 ASP A C 1
ATOM 1680 O O . ASP A 1 208 ? 4.179 4.736 16.825 1.00 93.06 208 ASP A O 1
ATOM 1684 N N . LEU A 1 209 ? 2.240 4.364 17.888 1.00 93.19 209 LEU A N 1
ATOM 1685 C CA . LEU A 1 209 ? 1.612 5.612 17.447 1.00 93.19 209 LEU A CA 1
ATOM 1686 C C . LEU A 1 209 ? 2.383 6.851 17.923 1.00 93.19 209 LEU A C 1
ATOM 1688 O O . LEU A 1 209 ? 2.579 7.775 17.142 1.00 93.19 209 LEU A O 1
ATOM 1692 N N . ARG A 1 210 ? 2.880 6.858 19.170 1.00 92.69 210 ARG A N 1
ATOM 1693 C CA . ARG A 1 210 ? 3.724 7.961 19.666 1.00 92.69 210 ARG A CA 1
ATOM 1694 C C . ARG A 1 210 ? 5.015 8.094 18.869 1.00 92.69 210 ARG A C 1
ATOM 1696 O O . ARG A 1 210 ? 5.367 9.203 18.493 1.00 92.69 210 ARG A O 1
ATOM 1703 N N . LYS A 1 211 ? 5.695 6.975 18.599 1.00 90.69 211 LYS A N 1
ATOM 1704 C CA . LYS A 1 211 ? 6.936 6.967 17.817 1.00 90.69 211 LYS A CA 1
ATOM 1705 C C . LYS A 1 211 ? 6.704 7.568 16.427 1.00 90.69 211 LYS A C 1
ATOM 1707 O O . LYS A 1 211 ? 7.462 8.434 16.006 1.00 90.69 211 LYS A O 1
ATOM 1712 N N . ARG A 1 212 ? 5.628 7.159 15.750 1.00 89.31 212 ARG A N 1
ATOM 1713 C CA . ARG A 1 212 ? 5.237 7.723 14.450 1.00 89.31 212 ARG A CA 1
ATOM 1714 C C . ARG A 1 212 ? 4.994 9.231 14.533 1.00 89.31 212 ARG A C 1
ATOM 1716 O O . ARG A 1 212 ? 5.457 9.983 13.680 1.00 89.31 212 ARG A O 1
ATOM 1723 N N . ASP A 1 213 ? 4.244 9.677 15.537 1.00 89.19 213 ASP A N 1
ATOM 1724 C CA . ASP A 1 213 ? 3.908 11.094 15.683 1.00 89.19 213 ASP A CA 1
ATOM 1725 C C . ASP A 1 213 ? 5.180 11.940 15.943 1.00 89.19 213 ASP A C 1
ATOM 1727 O O . ASP A 1 213 ? 5.343 13.002 15.341 1.00 89.19 213 ASP A O 1
ATOM 1731 N N . GLU A 1 214 ? 6.142 11.428 16.722 1.00 89.19 214 GLU A N 1
ATOM 1732 C CA . GLU A 1 214 ? 7.463 12.047 16.944 1.00 89.19 214 GLU A CA 1
ATOM 1733 C C . GLU A 1 214 ? 8.314 12.136 15.655 1.00 89.19 214 GLU A C 1
ATOM 1735 O O . GLU A 1 214 ? 8.959 13.160 15.392 1.00 89.19 214 GLU A O 1
ATOM 1740 N N . GLU A 1 215 ? 8.304 11.091 14.819 1.00 83.81 215 GLU A N 1
ATOM 1741 C CA . GLU A 1 215 ? 8.996 11.054 13.516 1.00 83.81 215 GLU A CA 1
ATOM 1742 C C . GLU A 1 215 ? 8.397 12.057 12.512 1.00 83.81 215 GLU A C 1
ATOM 1744 O O . GLU A 1 215 ? 9.118 12.723 11.756 1.00 83.81 215 GLU A O 1
ATOM 1749 N N . ASN A 1 216 ? 7.075 12.231 12.542 1.00 77.12 216 ASN A N 1
ATOM 1750 C CA . ASN A 1 216 ? 6.379 13.213 11.713 1.00 77.12 216 ASN A CA 1
ATOM 1751 C C . ASN A 1 216 ? 6.681 14.659 12.148 1.00 77.12 216 ASN A C 1
ATOM 1753 O O . ASN A 1 216 ? 6.880 15.536 11.299 1.00 77.12 216 ASN A O 1
ATOM 1757 N N . GLU A 1 217 ? 6.769 14.925 13.455 1.00 77.00 217 GLU A N 1
ATOM 1758 C CA . GLU A 1 217 ? 7.125 16.249 13.985 1.00 77.00 217 GLU A CA 1
ATOM 1759 C C . GLU A 1 217 ? 8.570 16.641 13.651 1.00 77.00 217 GLU A C 1
ATOM 1761 O O . GLU A 1 217 ? 8.833 17.774 13.232 1.00 77.00 217 GLU A O 1
ATOM 1766 N N . THR A 1 218 ? 9.510 15.701 13.767 1.00 64.94 218 THR A N 1
ATOM 1767 C CA . THR A 1 218 ? 10.921 15.931 13.413 1.00 64.94 218 THR A CA 1
ATOM 1768 C C . THR A 1 218 ? 11.129 16.132 11.911 1.00 64.94 218 THR A C 1
ATOM 1770 O O . THR A 1 218 ? 11.977 16.934 11.519 1.00 64.94 218 THR A O 1
ATOM 1773 N N . SER A 1 219 ? 10.308 15.504 11.066 1.00 57.28 219 SER A N 1
ATOM 1774 C CA . SER A 1 219 ? 10.343 15.680 9.605 1.00 57.28 219 SER A CA 1
ATOM 1775 C C . SER A 1 219 ? 9.734 17.009 9.124 1.00 57.28 219 SER A C 1
ATOM 1777 O O . SER A 1 219 ? 10.073 17.487 8.041 1.00 57.28 219 SER A O 1
ATOM 1779 N N . THR A 1 220 ? 8.875 17.644 9.932 1.00 49.06 220 THR A N 1
ATOM 1780 C CA . THR A 1 220 ? 8.147 18.886 9.583 1.00 49.06 220 THR A CA 1
ATOM 1781 C C . THR A 1 220 ? 8.766 20.150 10.222 1.00 49.06 220 THR A C 1
ATOM 1783 O O . THR A 1 220 ? 8.326 21.276 9.982 1.00 49.06 220 THR A O 1
ATOM 1786 N N . GLY A 1 221 ? 9.836 20.003 11.013 1.00 39.44 221 GLY A N 1
ATOM 1787 C CA . GLY A 1 221 ? 10.473 21.047 11.833 1.00 39.44 221 GLY A CA 1
ATOM 1788 C C . GLY A 1 221 ? 11.338 22.086 11.101 1.00 39.44 221 GLY A C 1
ATOM 1789 O O . GLY A 1 221 ? 12.391 22.466 11.607 1.00 39.44 221 GLY A O 1
ATOM 1790 N N . GLY A 1 222 ? 10.903 22.567 9.935 1.00 35.44 222 GLY A N 1
ATOM 1791 C CA . GLY A 1 222 ? 11.601 23.567 9.120 1.00 35.44 222 GLY A CA 1
ATOM 1792 C C . GLY A 1 222 ? 10.778 24.817 8.804 1.00 35.44 222 GLY A C 1
ATOM 1793 O O . GLY A 1 222 ? 10.923 25.352 7.716 1.00 35.44 222 GLY A O 1
ATOM 1794 N N . ASN A 1 223 ? 9.874 25.258 9.686 1.00 38.75 223 ASN A N 1
ATOM 1795 C CA . ASN A 1 223 ? 9.315 26.620 9.658 1.00 38.75 223 ASN A CA 1
ATOM 1796 C C . ASN A 1 223 ? 8.540 26.917 10.953 1.00 38.75 223 ASN A C 1
ATOM 1798 O O . ASN A 1 223 ? 7.317 26.822 11.015 1.00 38.75 223 ASN A O 1
ATOM 1802 N N . LYS A 1 224 ? 9.258 27.310 12.010 1.00 35.94 224 LYS A N 1
ATOM 1803 C CA . LYS A 1 224 ? 8.663 28.105 13.089 1.00 35.94 224 LYS A CA 1
ATOM 1804 C C . LYS A 1 224 ? 8.836 29.573 12.717 1.00 35.94 224 LYS A C 1
ATOM 1806 O O . LYS A 1 224 ? 9.915 30.131 12.875 1.00 35.94 224 LYS A O 1
ATOM 1811 N N . THR A 1 225 ? 7.769 30.187 12.215 1.00 34.78 225 THR A N 1
ATOM 1812 C CA . THR A 1 225 ? 7.579 31.638 12.303 1.00 34.78 225 THR A CA 1
ATOM 1813 C C . THR A 1 225 ? 7.642 32.024 13.775 1.00 34.78 225 THR A C 1
ATOM 1815 O O . THR A 1 225 ? 6.732 31.706 14.542 1.00 34.78 225 THR A O 1
ATOM 1818 N N . SER A 1 226 ? 8.740 32.665 14.167 1.00 33.12 226 SER A N 1
ATOM 1819 C CA . SER A 1 226 ? 8.843 33.422 15.407 1.00 33.12 226 SER A CA 1
ATOM 1820 C C . SER A 1 226 ? 7.848 34.575 15.325 1.00 33.12 226 SER A C 1
ATOM 1822 O O . SER A 1 226 ? 8.036 35.523 14.563 1.00 33.12 226 SER A O 1
ATOM 1824 N N . VAL A 1 227 ? 6.746 34.456 16.059 1.00 35.72 227 VAL A N 1
ATOM 1825 C CA . VAL A 1 227 ? 6.029 35.640 16.519 1.00 35.72 227 VAL A CA 1
ATOM 1826 C C . VAL A 1 227 ? 6.822 36.119 17.722 1.00 35.72 227 VAL A C 1
ATOM 1828 O O . VAL A 1 227 ? 6.809 35.474 18.770 1.00 35.72 227 VAL A O 1
ATOM 1831 N N . ASP A 1 228 ? 7.591 37.178 17.492 1.00 39.03 228 ASP A N 1
ATOM 1832 C CA . ASP A 1 228 ? 8.153 38.014 18.540 1.00 39.03 228 ASP A CA 1
ATOM 1833 C C . ASP A 1 228 ? 6.992 38.586 19.360 1.00 39.03 228 ASP A C 1
ATOM 1835 O O . ASP A 1 228 ? 6.088 39.201 18.797 1.00 39.03 228 ASP A O 1
ATOM 1839 N N . ASP A 1 229 ? 7.014 38.363 20.669 1.00 35.28 229 ASP A N 1
ATOM 1840 C CA . ASP A 1 229 ? 6.558 39.351 21.641 1.00 35.28 229 ASP A CA 1
ATOM 1841 C C . ASP A 1 229 ? 7.313 39.120 22.956 1.00 35.28 229 ASP A C 1
ATOM 1843 O O . ASP A 1 229 ? 7.480 37.992 23.432 1.00 35.28 229 ASP A O 1
ATOM 1847 N N . ASP A 1 230 ? 7.830 40.234 23.457 1.00 39.75 230 ASP A N 1
ATOM 1848 C CA . ASP A 1 230 ? 8.818 40.393 24.513 1.00 39.75 230 ASP A CA 1
ATOM 1849 C C . ASP A 1 230 ? 8.313 39.967 25.904 1.00 39.75 230 ASP A C 1
ATOM 1851 O O . ASP A 1 230 ? 7.146 40.150 26.242 1.00 39.75 230 ASP A O 1
ATOM 1855 N N . GLU A 1 231 ? 9.215 39.473 26.755 1.00 37.53 231 GLU A N 1
ATOM 1856 C CA . GLU A 1 231 ? 9.678 40.215 27.940 1.00 37.53 231 GLU A CA 1
ATOM 1857 C C . GLU A 1 231 ? 10.768 39.423 28.684 1.00 37.53 231 GLU A C 1
ATOM 1859 O O . GLU A 1 231 ? 10.701 38.205 28.858 1.00 37.53 231 GLU A O 1
ATOM 1864 N N . GLU A 1 232 ? 11.816 40.152 29.064 1.00 42.75 232 GLU A N 1
ATOM 1865 C CA . GLU A 1 232 ? 13.000 39.674 29.768 1.00 42.75 232 GLU A CA 1
ATOM 1866 C C . GLU A 1 232 ? 12.678 39.103 31.157 1.00 42.75 232 GLU A C 1
ATOM 1868 O O . GLU A 1 232 ? 11.887 39.677 31.900 1.00 42.75 232 GLU A O 1
ATOM 1873 N N . ASP A 1 233 ? 13.406 38.061 31.567 1.00 32.25 233 ASP A N 1
ATOM 1874 C CA . ASP A 1 233 ? 14.133 38.166 32.832 1.00 32.25 233 ASP A CA 1
ATOM 1875 C C . ASP A 1 233 ? 15.361 37.245 32.859 1.00 32.25 233 ASP A C 1
ATOM 1877 O O . ASP A 1 233 ? 15.348 36.074 32.471 1.00 32.25 233 ASP A O 1
ATOM 1881 N N . ASP A 1 234 ? 16.440 37.871 33.301 1.00 35.41 234 ASP A N 1
ATOM 1882 C CA . ASP A 1 234 ? 17.797 37.399 33.517 1.00 35.41 234 ASP A CA 1
ATOM 1883 C C . ASP A 1 234 ? 17.846 36.215 34.501 1.00 35.41 234 ASP A C 1
ATOM 1885 O O . ASP A 1 234 ? 17.126 36.208 35.495 1.00 35.41 234 ASP A O 1
ATOM 1889 N N . LEU A 1 235 ? 18.713 35.229 34.241 1.00 34.75 235 LEU A N 1
ATOM 1890 C CA . LEU A 1 235 ? 19.605 34.619 35.238 1.00 34.75 235 LEU A CA 1
ATOM 1891 C C . LEU A 1 235 ? 20.510 33.571 34.568 1.00 34.75 235 LEU A C 1
ATOM 1893 O O . LEU A 1 235 ? 20.162 32.413 34.338 1.00 34.75 235 LEU A O 1
ATOM 1897 N N . SER A 1 236 ? 21.743 33.995 34.316 1.00 36.69 236 SER A N 1
ATOM 1898 C CA . SER A 1 236 ? 22.901 33.143 34.054 1.00 36.69 236 SER A CA 1
ATOM 1899 C C . SER A 1 236 ? 23.147 32.108 35.165 1.00 36.69 236 SER A C 1
ATOM 1901 O O . SER A 1 236 ? 23.177 32.495 36.333 1.00 36.69 236 SER A O 1
ATOM 1903 N N . GLN A 1 237 ? 23.463 30.853 34.807 1.00 32.53 237 GLN A N 1
ATOM 1904 C CA . GLN A 1 237 ? 24.634 30.108 35.316 1.00 32.53 237 GLN A CA 1
ATOM 1905 C C . GLN A 1 237 ? 24.774 28.700 34.696 1.00 32.53 237 GLN A C 1
ATOM 1907 O O . GLN A 1 237 ? 23.982 27.803 34.945 1.00 32.53 237 GLN A O 1
ATOM 1912 N N . ALA A 1 238 ? 25.844 28.555 33.908 1.00 32.81 238 ALA A N 1
ATOM 1913 C CA . ALA A 1 238 ? 26.767 27.420 33.797 1.00 32.81 238 ALA A CA 1
ATOM 1914 C C . ALA A 1 238 ? 26.261 25.961 33.927 1.00 32.81 238 ALA A C 1
ATOM 1916 O O . ALA A 1 238 ? 26.040 25.466 35.026 1.00 32.81 238 ALA A O 1
ATOM 1917 N N . SER A 1 239 ? 26.411 25.203 32.834 1.00 33.94 239 SER A N 1
ATOM 1918 C CA . SER A 1 239 ? 27.301 24.029 32.831 1.00 33.94 239 SER A CA 1
ATOM 1919 C C . SER A 1 239 ? 27.864 23.803 31.422 1.00 33.94 239 SER A C 1
ATOM 1921 O O . SER A 1 239 ? 27.177 23.318 30.526 1.00 33.94 239 SER A O 1
ATOM 1923 N N . GLN A 1 240 ? 29.123 24.194 31.220 1.00 38.94 240 GLN A N 1
ATOM 1924 C CA . GLN A 1 240 ? 29.953 23.624 30.164 1.00 38.94 240 GLN A CA 1
ATOM 1925 C C . GLN A 1 240 ? 30.269 22.186 30.572 1.00 38.94 240 GLN A C 1
ATOM 1927 O O . GLN A 1 240 ? 31.000 22.001 31.540 1.00 38.94 240 GLN A O 1
ATOM 1932 N N . ASP A 1 241 ? 29.769 21.204 29.828 1.00 31.59 241 ASP A N 1
ATOM 1933 C CA . ASP A 1 241 ? 30.435 19.906 29.734 1.00 31.59 241 ASP A CA 1
ATOM 1934 C C . ASP A 1 241 ? 30.952 19.760 28.305 1.00 31.59 241 ASP A C 1
ATOM 1936 O O . ASP A 1 241 ? 30.226 19.472 27.355 1.00 31.59 241 ASP A O 1
ATOM 1940 N N . SER A 1 242 ? 32.230 20.097 28.144 1.00 39.59 242 SER A N 1
ATOM 1941 C CA . SER A 1 242 ? 32.991 19.848 26.930 1.00 39.59 242 SER A CA 1
ATOM 1942 C C . SER A 1 242 ? 33.521 18.419 26.990 1.00 39.59 242 SER A C 1
ATOM 1944 O O . SER A 1 242 ? 34.535 18.178 27.651 1.00 39.59 242 SER A O 1
ATOM 1946 N N . SER A 1 243 ? 32.890 17.477 26.291 1.00 44.72 243 SER A N 1
ATOM 1947 C CA . SER A 1 243 ? 33.548 16.205 26.003 1.00 44.72 243 SER A CA 1
ATOM 1948 C C . SER A 1 243 ? 34.639 16.464 24.958 1.00 44.72 243 SER A C 1
ATOM 1950 O O . SER A 1 243 ? 34.401 16.878 23.822 1.00 44.72 243 SER A O 1
ATOM 1952 N N . ILE A 1 244 ? 35.890 16.325 25.397 1.00 48.03 244 ILE A N 1
ATOM 1953 C CA . ILE A 1 244 ? 37.085 16.499 24.571 1.00 48.03 244 ILE A CA 1
ATOM 1954 C C . ILE A 1 244 ? 37.180 15.273 23.659 1.00 48.03 244 ILE A C 1
ATOM 1956 O O . ILE A 1 244 ? 37.711 14.237 24.051 1.00 48.03 244 ILE A O 1
ATOM 1960 N N . ALA A 1 245 ? 36.648 15.381 22.446 1.00 55.38 245 ALA A N 1
ATOM 1961 C CA . ALA A 1 245 ? 36.835 14.367 21.423 1.00 55.38 245 ALA A CA 1
ATOM 1962 C C . ALA A 1 245 ? 38.266 14.448 20.861 1.00 55.38 245 ALA A C 1
ATOM 1964 O O . ALA A 1 245 ? 38.693 15.497 20.376 1.00 55.38 245 ALA A O 1
ATOM 1965 N N . GLU A 1 246 ? 39.017 13.349 20.942 1.00 56.56 246 GLU A N 1
ATOM 1966 C CA . GLU A 1 246 ? 40.400 13.274 20.462 1.00 56.56 246 GLU A CA 1
ATOM 1967 C C . GLU A 1 246 ? 40.403 12.774 19.006 1.00 56.56 246 GLU A C 1
ATOM 1969 O O . GLU A 1 246 ? 39.888 11.692 18.706 1.00 56.56 246 GLU A O 1
ATOM 1974 N N . GLU A 1 247 ? 40.941 13.576 18.083 1.00 63.59 247 GLU A N 1
ATOM 1975 C CA . GLU A 1 247 ? 41.042 13.228 16.659 1.00 63.59 247 GLU A CA 1
ATOM 1976 C C . GLU A 1 247 ? 42.316 12.395 16.428 1.00 63.59 247 GLU A C 1
ATOM 1978 O O . GLU A 1 247 ? 43.422 12.829 16.749 1.00 63.59 247 GLU A O 1
ATOM 1983 N N . THR A 1 248 ? 42.177 11.182 15.888 1.00 61.25 248 THR A N 1
ATOM 1984 C CA . THR A 1 248 ? 43.298 10.280 15.565 1.00 61.25 248 THR A CA 1
ATOM 1985 C C . THR A 1 248 ? 43.245 9.886 14.091 1.00 61.25 248 THR A C 1
ATOM 1987 O O . THR A 1 248 ? 42.172 9.646 13.545 1.00 61.25 248 THR A O 1
ATOM 1990 N N . VAL A 1 249 ? 44.400 9.799 13.429 1.00 66.88 249 VAL A N 1
ATOM 1991 C CA . VAL A 1 249 ? 44.504 9.385 12.019 1.00 66.88 249 VAL A CA 1
ATOM 1992 C C . VAL A 1 249 ? 44.955 7.927 11.945 1.00 66.88 249 VAL A C 1
ATOM 1994 O O . VAL A 1 249 ? 45.918 7.551 12.611 1.00 66.88 249 VAL A O 1
ATOM 1997 N N . GLY A 1 250 ? 44.276 7.113 11.137 1.00 65.94 250 GLY A N 1
ATOM 1998 C CA . GLY A 1 250 ? 44.656 5.727 10.851 1.00 65.94 250 GLY A CA 1
ATOM 1999 C C . GLY A 1 250 ? 44.577 5.403 9.359 1.00 65.94 250 GLY A C 1
ATOM 2000 O O . GLY A 1 250 ? 44.112 6.212 8.561 1.00 65.94 250 GLY A O 1
ATOM 2001 N N . GLU A 1 251 ? 45.049 4.220 8.974 1.00 69.31 251 GLU A N 1
ATOM 2002 C CA . GLU A 1 251 ? 45.068 3.762 7.581 1.00 69.31 251 GLU A CA 1
ATOM 2003 C C . GLU A 1 251 ? 44.242 2.484 7.427 1.00 69.31 251 GLU A C 1
ATOM 2005 O O . GLU A 1 251 ? 44.395 1.537 8.200 1.00 69.31 251 GLU A O 1
ATOM 2010 N N . VAL A 1 252 ? 43.363 2.462 6.425 1.00 66.94 252 VAL A N 1
ATOM 2011 C CA . VAL A 1 252 ? 42.572 1.285 6.047 1.00 66.94 252 VAL A CA 1
ATOM 2012 C C . VAL A 1 252 ? 43.178 0.694 4.785 1.00 66.94 252 VAL A C 1
ATOM 2014 O O . VAL A 1 252 ? 43.348 1.417 3.809 1.00 66.94 252 VAL A O 1
ATOM 2017 N N . PHE A 1 253 ? 43.500 -0.600 4.810 1.00 64.62 253 PHE A N 1
ATOM 2018 C CA . PHE A 1 253 ? 44.125 -1.321 3.700 1.00 64.62 253 PHE A CA 1
ATOM 2019 C C . PHE A 1 253 ? 43.104 -2.220 2.991 1.00 64.62 253 PHE A C 1
ATOM 2021 O O . PHE A 1 253 ? 42.292 -2.865 3.653 1.00 64.62 253 PHE A O 1
ATOM 2028 N N . ASP A 1 254 ? 43.163 -2.301 1.662 1.00 67.44 254 ASP A N 1
ATOM 2029 C CA . ASP A 1 254 ? 42.422 -3.298 0.887 1.00 67.44 254 ASP A CA 1
ATOM 2030 C C . ASP A 1 254 ? 43.147 -4.660 0.850 1.00 67.44 254 ASP A C 1
ATOM 2032 O O . ASP A 1 254 ? 44.296 -4.806 1.280 1.00 67.44 254 ASP A O 1
ATOM 2036 N N . ASN A 1 255 ? 42.482 -5.679 0.293 1.00 60.62 255 ASN A N 1
ATOM 2037 C CA . ASN A 1 255 ? 43.034 -7.037 0.155 1.00 60.62 255 ASN A CA 1
ATOM 2038 C C . ASN A 1 255 ? 44.257 -7.123 -0.784 1.00 60.62 255 ASN A C 1
ATOM 2040 O O . ASN A 1 255 ? 44.866 -8.187 -0.899 1.00 60.62 255 ASN A O 1
ATOM 2044 N N . TYR A 1 256 ? 44.613 -6.023 -1.450 1.00 66.62 256 TYR A N 1
ATOM 2045 C CA . TYR A 1 256 ? 45.749 -5.892 -2.359 1.00 66.62 256 TYR A CA 1
ATOM 2046 C C . TYR A 1 256 ? 46.868 -5.012 -1.769 1.00 66.62 256 TYR A C 1
ATOM 2048 O O . TYR A 1 256 ? 47.880 -4.781 -2.430 1.00 66.62 256 TYR A O 1
ATOM 2056 N N . GLY A 1 257 ? 46.722 -4.557 -0.517 1.00 62.34 257 GLY A N 1
ATOM 2057 C CA . GLY A 1 257 ? 47.713 -3.765 0.210 1.00 62.34 257 GLY A CA 1
ATOM 2058 C C . GLY A 1 257 ? 47.689 -2.262 -0.084 1.00 62.34 257 GLY A C 1
ATOM 2059 O O . GLY A 1 257 ? 48.619 -1.565 0.320 1.00 62.34 257 GLY A O 1
ATOM 2060 N N . ARG A 1 258 ? 46.662 -1.741 -0.768 1.00 62.97 258 ARG A N 1
ATOM 2061 C CA . ARG A 1 258 ? 46.482 -0.296 -0.995 1.00 62.97 258 ARG A CA 1
ATOM 2062 C C . ARG A 1 258 ? 45.815 0.331 0.223 1.00 62.97 258 ARG A C 1
ATOM 2064 O O . ARG A 1 258 ? 44.836 -0.228 0.708 1.00 62.97 258 ARG A O 1
ATOM 2071 N N . SER A 1 259 ? 46.321 1.469 0.705 1.00 65.00 259 SER A N 1
ATOM 2072 C CA . SER A 1 259 ? 45.771 2.145 1.883 1.00 65.00 259 SER A CA 1
ATOM 2073 C C . SER A 1 259 ? 45.144 3.499 1.597 1.00 65.00 259 SER A C 1
ATOM 2075 O O . SER A 1 259 ? 45.553 4.226 0.693 1.00 65.00 259 SER A O 1
ATOM 2077 N N . ILE A 1 260 ? 44.151 3.836 2.417 1.00 62.12 260 ILE A N 1
ATOM 2078 C CA . ILE A 1 260 ? 43.520 5.150 2.475 1.00 62.12 260 ILE A CA 1
ATOM 2079 C C . ILE A 1 260 ? 43.615 5.663 3.914 1.00 62.12 260 ILE A C 1
ATOM 2081 O O . ILE A 1 260 ? 43.327 4.929 4.863 1.00 62.12 260 ILE A O 1
ATOM 2085 N N . GLN A 1 261 ? 44.020 6.925 4.076 1.00 60.31 261 GLN A N 1
ATOM 2086 C CA . GLN A 1 261 ? 44.055 7.589 5.378 1.00 60.31 261 GLN A CA 1
ATOM 2087 C C . GLN A 1 261 ? 42.656 8.035 5.792 1.00 60.31 261 GLN A C 1
ATOM 2089 O O . GLN A 1 261 ? 41.971 8.745 5.059 1.00 60.31 261 GLN A O 1
ATOM 2094 N N . VAL A 1 262 ? 42.254 7.644 6.996 1.00 69.56 262 VAL A N 1
ATOM 2095 C CA . VAL A 1 262 ? 40.950 7.953 7.576 1.00 69.56 262 VAL A CA 1
ATOM 2096 C C . VAL A 1 262 ? 41.165 8.648 8.914 1.00 69.56 262 VAL A C 1
ATOM 2098 O O . VAL A 1 262 ? 42.029 8.260 9.704 1.00 69.56 262 VAL A O 1
ATOM 2101 N N . ARG A 1 263 ? 40.384 9.701 9.165 1.00 68.75 263 ARG A N 1
ATOM 2102 C CA . ARG A 1 263 ? 40.366 10.378 10.463 1.00 68.75 263 ARG A CA 1
ATOM 2103 C C . ARG A 1 263 ? 39.230 9.836 11.306 1.00 68.75 263 ARG A C 1
ATOM 2105 O O . ARG A 1 263 ? 38.099 9.705 10.837 1.00 68.75 263 ARG A O 1
ATOM 2112 N N . PHE A 1 264 ? 39.554 9.548 12.552 1.00 69.69 264 PHE A N 1
ATOM 2113 C CA . PHE A 1 264 ? 38.642 9.021 13.543 1.00 69.69 264 PHE A CA 1
ATOM 2114 C C . PHE A 1 264 ? 38.474 10.035 14.659 1.00 69.69 264 PHE A C 1
ATOM 2116 O O . PHE A 1 264 ? 39.442 10.637 15.127 1.00 69.69 264 PHE A O 1
ATOM 2123 N N . GLN A 1 265 ? 37.239 10.173 15.108 1.00 68.25 265 GLN A N 1
ATOM 2124 C CA . GLN A 1 265 ? 36.893 10.851 16.335 1.00 68.25 265 GLN A CA 1
ATOM 2125 C C . GLN A 1 265 ? 36.604 9.776 17.380 1.00 68.25 265 GLN A C 1
ATOM 2127 O O . GLN A 1 265 ? 35.694 8.954 17.219 1.00 68.25 265 GLN A O 1
ATOM 2132 N N . VAL A 1 266 ? 37.439 9.737 18.417 1.00 62.09 266 VAL A N 1
ATOM 2133 C CA . VAL A 1 266 ? 37.332 8.741 19.483 1.00 62.09 266 VAL A CA 1
ATOM 2134 C C . VAL A 1 266 ? 36.631 9.373 20.673 1.00 62.09 266 VAL A C 1
ATOM 2136 O O . VAL A 1 266 ? 37.171 10.287 21.301 1.00 62.09 266 VAL A O 1
ATOM 2139 N N . ASP A 1 267 ? 35.447 8.858 20.993 1.00 67.38 267 ASP A N 1
ATOM 2140 C CA . ASP A 1 267 ? 34.776 9.141 22.254 1.00 67.38 267 ASP A CA 1
ATOM 2141 C C . ASP A 1 267 ? 35.137 8.052 23.275 1.00 67.38 267 ASP A C 1
ATOM 2143 O O . ASP A 1 267 ? 34.758 6.882 23.149 1.00 67.38 267 ASP A O 1
ATOM 2147 N N . LYS A 1 268 ? 35.916 8.445 24.287 1.00 55.16 268 LYS A N 1
ATOM 2148 C CA . LYS A 1 268 ? 36.409 7.543 25.335 1.00 55.16 268 LYS A CA 1
ATOM 2149 C C . LYS A 1 268 ? 35.346 7.204 26.382 1.00 55.16 268 LYS A C 1
ATOM 2151 O O . LYS A 1 268 ? 35.530 6.223 27.097 1.00 55.16 268 LYS A O 1
ATOM 2156 N N . GLU A 1 269 ? 34.263 7.975 26.480 1.00 61.50 269 GLU A N 1
ATOM 2157 C CA . GLU A 1 269 ? 33.176 7.729 27.438 1.00 61.50 269 GLU A CA 1
ATOM 2158 C C . GLU A 1 269 ? 32.115 6.800 26.841 1.00 61.50 269 GLU A C 1
ATOM 2160 O O . GLU A 1 269 ? 31.617 5.909 27.531 1.00 61.50 269 GLU A O 1
ATOM 2165 N N . GLY A 1 270 ? 31.844 6.932 25.539 1.00 58.09 270 GLY A N 1
ATOM 2166 C CA . GLY A 1 270 ? 30.926 6.059 24.805 1.00 58.09 270 GLY A CA 1
ATOM 2167 C C . GLY A 1 270 ? 31.524 4.736 24.310 1.00 58.09 270 GLY A C 1
ATOM 2168 O O . GLY A 1 270 ? 30.770 3.870 23.869 1.00 58.09 270 GLY A O 1
ATOM 2169 N N . ASN A 1 271 ? 32.854 4.550 24.352 1.00 57.75 271 ASN A N 1
ATOM 2170 C CA . ASN A 1 271 ? 33.555 3.451 23.657 1.00 57.75 271 ASN A CA 1
ATOM 2171 C C . ASN A 1 271 ? 33.228 3.387 22.147 1.00 57.75 271 ASN A C 1
ATOM 2173 O O . ASN A 1 271 ? 33.288 2.323 21.526 1.00 57.75 271 ASN A O 1
ATOM 2177 N N . VAL A 1 272 ? 32.884 4.526 21.542 1.00 55.09 272 VAL A N 1
ATOM 2178 C CA . VAL A 1 272 ? 32.542 4.623 20.122 1.00 55.09 272 VAL A CA 1
ATOM 2179 C C . VAL A 1 272 ? 33.687 5.301 19.383 1.00 55.09 272 VAL A C 1
ATOM 2181 O O . VAL A 1 272 ? 34.098 6.416 19.705 1.00 55.09 272 VAL A O 1
ATOM 2184 N N . VAL A 1 273 ? 34.189 4.624 18.353 1.00 61.34 273 VAL A N 1
ATOM 2185 C CA . VAL A 1 273 ? 35.066 5.226 17.349 1.00 61.34 273 VAL A CA 1
ATOM 2186 C C . VAL A 1 273 ? 34.204 5.516 16.133 1.00 61.34 273 VAL A C 1
ATOM 2188 O O . VAL A 1 273 ? 33.682 4.593 15.511 1.00 61.34 273 VAL A O 1
ATOM 2191 N N . SER A 1 274 ? 34.043 6.793 15.803 1.00 61.66 274 SER A N 1
ATOM 2192 C CA . SER A 1 274 ? 33.314 7.220 14.609 1.00 61.66 274 SER A CA 1
ATOM 2193 C C . SER A 1 274 ? 34.276 7.904 13.645 1.00 61.66 274 SER A C 1
ATOM 2195 O O . SER A 1 274 ? 35.232 8.557 14.055 1.00 61.66 274 SER A O 1
ATOM 2197 N N . GLY A 1 275 ? 34.086 7.704 12.347 1.00 57.47 275 GLY A N 1
ATOM 2198 C CA . GLY A 1 275 ? 34.931 8.294 11.316 1.00 57.47 275 GLY A CA 1
ATOM 2199 C C . GLY A 1 275 ? 34.074 8.744 10.149 1.00 57.47 275 GLY A C 1
ATOM 2200 O O . GLY A 1 275 ? 33.086 8.092 9.814 1.00 57.47 275 GLY A O 1
ATOM 2201 N N . ARG A 1 276 ? 34.449 9.864 9.534 1.00 49.47 276 ARG A N 1
ATOM 2202 C CA . ARG A 1 276 ? 33.835 10.348 8.298 1.00 49.47 276 ARG A CA 1
ATOM 2203 C C . ARG A 1 276 ? 34.885 10.248 7.203 1.00 49.47 276 ARG A C 1
ATOM 2205 O O . ARG A 1 276 ? 35.950 10.850 7.309 1.00 49.47 276 ARG A O 1
ATOM 2212 N N . PHE A 1 277 ? 34.593 9.449 6.190 1.00 57.81 277 PHE A N 1
ATOM 2213 C CA . PHE A 1 277 ? 35.427 9.314 5.007 1.00 57.81 277 PHE A CA 1
ATOM 2214 C C . PHE A 1 277 ? 34.749 10.043 3.852 1.00 57.81 277 PHE A C 1
ATOM 2216 O O . PHE A 1 277 ? 33.543 9.901 3.660 1.00 57.81 277 PHE A O 1
ATOM 2223 N N . ASP A 1 278 ? 35.532 10.824 3.119 1.00 50.34 278 ASP A N 1
ATOM 2224 C CA . ASP A 1 278 ? 35.115 11.466 1.881 1.00 50.34 278 ASP A CA 1
ATOM 2225 C C . ASP A 1 278 ? 36.047 10.942 0.792 1.00 50.34 278 ASP A C 1
ATOM 2227 O O . ASP A 1 278 ? 37.246 11.238 0.785 1.00 50.34 278 ASP A O 1
ATOM 2231 N N . GLY A 1 279 ? 35.526 10.072 -0.064 1.00 47.41 279 GLY A N 1
ATOM 2232 C CA . GLY A 1 279 ? 36.278 9.558 -1.191 1.00 47.41 279 GLY A CA 1
ATOM 2233 C C . GLY A 1 279 ? 35.408 8.759 -2.141 1.00 47.41 279 GLY A C 1
ATOM 2234 O O . GLY A 1 279 ? 34.507 8.018 -1.745 1.00 47.41 279 GLY A O 1
ATOM 2235 N N . ASP A 1 280 ? 35.695 8.965 -3.417 1.00 47.97 280 ASP A N 1
ATOM 2236 C CA . ASP A 1 280 ? 35.012 8.345 -4.534 1.00 47.97 2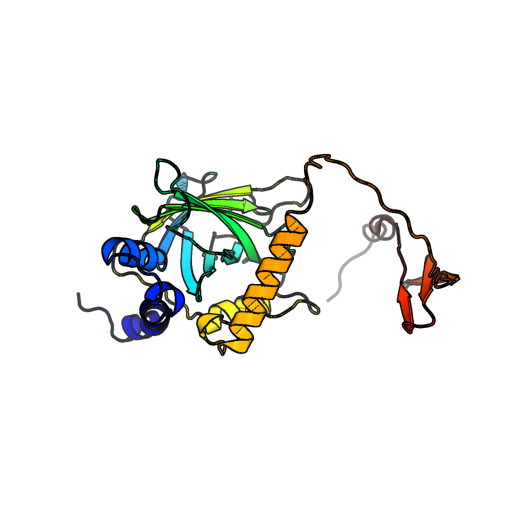80 ASP A CA 1
ATOM 2237 C C . ASP A 1 280 ? 35.553 6.920 -4.704 1.00 47.97 280 ASP A C 1
ATOM 2239 O O . ASP A 1 280 ? 36.709 6.712 -5.077 1.00 47.97 280 ASP A O 1
ATOM 2243 N N . PHE A 1 281 ? 34.746 5.908 -4.384 1.00 49.62 281 PHE A N 1
ATOM 2244 C CA . PHE A 1 281 ? 35.166 4.506 -4.505 1.00 49.62 281 PHE A CA 1
ATOM 2245 C C . PHE A 1 281 ? 35.255 4.032 -5.966 1.00 49.62 281 PHE A C 1
ATOM 2247 O O . PHE A 1 281 ? 35.666 2.900 -6.200 1.00 49.62 281 PHE A O 1
ATOM 2254 N N . MET A 1 282 ? 34.903 4.867 -6.949 1.00 44.81 282 MET A N 1
ATOM 2255 C CA . MET A 1 282 ? 34.930 4.498 -8.369 1.00 44.81 282 MET A CA 1
ATOM 2256 C C . MET A 1 282 ? 36.330 4.592 -9.000 1.00 44.81 282 MET A C 1
ATOM 2258 O O . MET A 1 282 ? 36.673 3.740 -9.817 1.00 44.81 282 MET A O 1
ATOM 2262 N N . ASP A 1 283 ? 37.200 5.499 -8.544 1.00 44.56 283 ASP A N 1
ATOM 2263 C CA . ASP A 1 283 ? 38.529 5.701 -9.156 1.00 44.56 283 ASP A CA 1
ATOM 2264 C C . ASP A 1 283 ? 39.601 4.685 -8.700 1.00 44.56 283 ASP A C 1
ATOM 2266 O O . ASP A 1 283 ? 40.734 4.699 -9.179 1.00 44.56 283 ASP A O 1
ATOM 2270 N N . VAL A 1 284 ? 39.270 3.767 -7.781 1.00 45.88 284 VAL A N 1
ATOM 2271 C CA . VAL A 1 284 ? 40.209 2.743 -7.267 1.00 45.88 284 VAL A CA 1
ATOM 2272 C C . VAL A 1 284 ? 40.014 1.371 -7.943 1.00 45.88 284 VAL A C 1
ATOM 2274 O O . VAL A 1 284 ? 40.860 0.480 -7.790 1.00 45.88 284 VAL A O 1
ATOM 2277 N N . PHE A 1 285 ? 38.938 1.185 -8.721 1.00 45.62 285 PHE A N 1
ATOM 2278 C CA . PHE A 1 285 ? 38.591 -0.104 -9.343 1.00 45.62 285 PHE A CA 1
ATOM 2279 C C . PHE A 1 285 ? 38.549 -0.106 -10.881 1.00 45.62 285 PHE A C 1
ATOM 2281 O O . PHE A 1 285 ? 38.408 -1.183 -11.469 1.00 45.62 285 PHE A O 1
ATOM 2288 N N . GLU A 1 286 ? 38.775 1.028 -11.550 1.00 40.16 286 GLU A N 1
ATOM 2289 C CA . GLU A 1 286 ? 39.019 1.065 -12.999 1.00 40.16 286 GLU A CA 1
ATOM 2290 C C . GLU A 1 286 ? 40.455 0.633 -13.345 1.00 40.16 286 GLU A C 1
ATOM 2292 O O . GLU A 1 286 ? 41.287 1.426 -13.764 1.00 40.16 286 GLU A O 1
ATOM 2297 N N . ASP A 1 287 ? 40.757 -0.656 -13.176 1.00 39.56 287 ASP A N 1
ATOM 2298 C CA . ASP A 1 287 ? 41.846 -1.292 -13.941 1.00 39.56 287 ASP A CA 1
ATOM 2299 C C . ASP A 1 287 ? 41.588 -2.780 -14.265 1.00 39.56 287 ASP A C 1
ATOM 2301 O O . ASP A 1 287 ? 42.441 -3.481 -14.806 1.00 39.56 287 ASP A O 1
ATOM 2305 N N . PHE A 1 288 ? 40.376 -3.294 -14.005 1.00 39.34 288 PHE A N 1
ATOM 2306 C CA . PHE A 1 288 ? 40.029 -4.700 -14.272 1.00 39.34 288 PHE A CA 1
ATOM 2307 C C . PHE A 1 288 ? 39.376 -4.964 -15.638 1.00 39.34 288 PHE A C 1
ATOM 2309 O O . PHE A 1 288 ? 38.859 -6.054 -15.883 1.00 39.34 288 PHE A O 1
ATOM 2316 N N . SER A 1 289 ? 39.454 -4.019 -16.576 1.00 38.44 289 SER A N 1
ATOM 2317 C CA . SER A 1 289 ? 38.948 -4.190 -17.944 1.00 38.44 289 SER A CA 1
ATOM 2318 C C . SER A 1 289 ? 40.035 -4.126 -19.017 1.00 38.44 289 SER A C 1
ATOM 2320 O O . SER A 1 289 ? 39.815 -3.577 -20.094 1.00 38.44 289 SER A O 1
ATOM 2322 N N . SER A 1 290 ? 41.196 -4.749 -18.788 1.00 38.88 290 SER A N 1
ATOM 2323 C CA . SER A 1 290 ? 42.022 -5.212 -19.911 1.00 38.88 290 SER A CA 1
ATOM 2324 C C . SER A 1 290 ? 42.862 -6.453 -19.585 1.00 38.88 290 SER A C 1
ATOM 2326 O O . SER A 1 290 ? 43.997 -6.380 -19.134 1.00 38.88 290 SER A O 1
ATOM 2328 N N . GLY A 1 291 ? 42.318 -7.629 -19.914 1.00 32.28 291 GLY A N 1
ATOM 2329 C CA . GLY A 1 291 ? 43.148 -8.780 -20.276 1.00 32.28 291 GLY A CA 1
ATOM 2330 C C . GLY A 1 291 ? 42.777 -10.114 -19.636 1.00 32.28 291 GLY A C 1
ATOM 2331 O O . GLY A 1 291 ? 43.165 -10.400 -18.513 1.00 32.28 291 GLY A O 1
ATOM 2332 N N . GLY A 1 292 ? 42.185 -10.997 -20.446 1.00 30.20 292 GLY A N 1
ATOM 2333 C CA . GLY A 1 292 ? 42.635 -12.393 -20.464 1.00 30.20 292 GLY A CA 1
ATOM 2334 C C . GLY A 1 292 ? 41.712 -13.463 -19.879 1.00 30.20 292 GLY A C 1
ATOM 2335 O O . GLY A 1 292 ? 42.027 -14.034 -18.849 1.00 30.20 292 GLY A O 1
ATOM 2336 N N . THR A 1 293 ? 40.702 -13.836 -20.674 1.00 31.38 293 THR A N 1
ATOM 2337 C CA . THR A 1 293 ? 40.145 -15.196 -20.902 1.00 31.38 293 THR A CA 1
ATOM 2338 C C . THR A 1 293 ? 39.587 -16.063 -19.752 1.00 31.38 293 THR A C 1
ATOM 2340 O O . THR A 1 293 ? 40.139 -16.108 -18.660 1.00 31.38 293 THR A O 1
ATOM 2343 N N . PRO A 1 294 ? 38.519 -16.846 -20.032 1.00 43.75 294 PRO A N 1
ATOM 2344 C CA . PRO A 1 294 ? 37.778 -17.615 -19.035 1.00 43.75 294 PRO A CA 1
ATOM 2345 C C . PRO A 1 294 ? 38.328 -19.037 -18.879 1.00 43.75 294 PRO A C 1
ATOM 2347 O O . PRO A 1 294 ? 38.748 -19.633 -19.868 1.00 43.75 294 PRO A O 1
ATOM 2350 N N . PHE A 1 295 ? 38.215 -19.627 -17.687 1.00 30.05 295 PHE A N 1
ATOM 2351 C CA . PHE A 1 295 ? 38.174 -21.083 -17.520 1.00 30.05 295 PHE A CA 1
ATOM 2352 C C . PHE A 1 295 ? 37.352 -21.467 -16.275 1.00 30.05 295 PHE A C 1
ATOM 2354 O O . PHE A 1 295 ? 37.665 -20.999 -15.188 1.00 30.05 295 PHE A O 1
ATOM 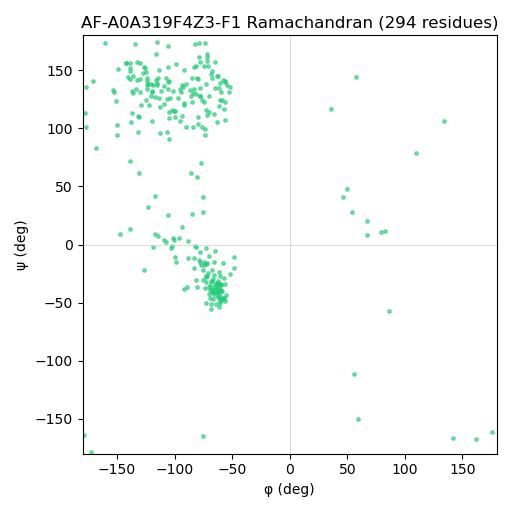2361 N N . TRP A 1 296 ? 36.333 -22.303 -16.540 1.00 42.09 296 TRP A N 1
ATOM 2362 C CA . TRP A 1 296 ? 35.441 -23.131 -15.697 1.00 42.09 296 TRP A CA 1
ATOM 2363 C C . TRP A 1 296 ? 34.999 -22.634 -14.319 1.00 42.09 296 TRP A C 1
ATOM 2365 O O . TRP A 1 296 ? 35.824 -22.634 -13.383 1.00 42.09 296 TRP A O 1
#

Secondary structure (DSSP, 8-state):
-PPPHHHHHHHHHHHHHHHT-HHHHHS---HHHHHHHHHHSSEEEEEETT-GGG-S-EEEEEEEETTEEEEEEE-SSEEEEEEESS---TTSPPPTTSEEEEEEEEEEEETTEEEEEE--TTTSEEEEEEETTTTEEEEEEETB-TTSSBPPGGGT-EEEEEEEE-SSS------HHHHHHHHHHTS-TTPPPP--GGGS-HHHHHHHHHHHHHHHHHHH-S----------------------PEEEEEEEE-TTS-EEEEEEEEETTTTEEEE-----TTTTTTTSSS------

Nearest PDB structures (foldseek):
  7vww-assembly3_E  TM=3.692E-01  e=5.128E+00  Dioscoreophyllum cumminsii
  5cuy-assembly1_C  TM=2.396E-01  e=4.592E+00  Trypanosoma brucei brucei TREU927

pLDDT: mean 78.5, std 20.32, range [30.05, 98.12]

Radius of gyrati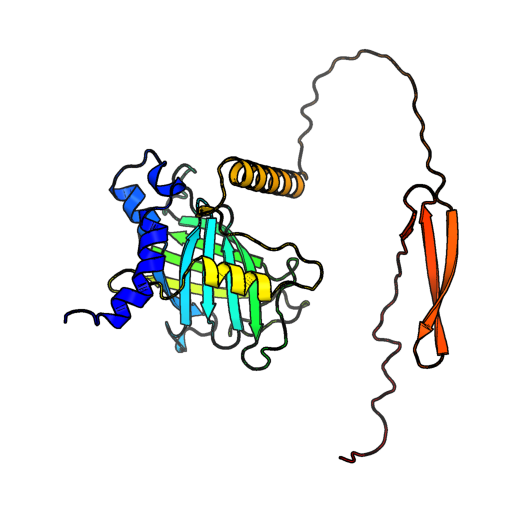on: 25.23 Å; Cα contacts (8 Å, |Δi|>4): 475; chains: 1; bounding box: 70×64×60 Å

Organism: NCBI:txid1448320

Solvent-accessible surface area (backbone atoms only — not comparable to full-atom values): 17404 Å² total; per-residue (Å²): 132,83,79,53,69,69,59,51,64,49,27,44,58,34,54,45,46,58,75,66,22,64,47,65,72,65,50,93,60,55,74,65,59,49,47,30,60,56,52,59,40,18,33,26,34,24,25,32,67,76,41,60,89,65,37,66,73,30,42,36,34,34,40,59,40,41,65,25,32,41,34,41,40,38,46,84,36,26,36,37,38,32,41,24,76,69,35,92,62,88,90,51,83,70,45,101,80,52,46,50,80,40,62,29,42,39,34,30,28,35,67,93,46,68,88,46,70,44,48,53,74,92,49,25,31,33,39,40,33,40,25,51,87,80,40,33,40,35,38,34,36,36,42,16,26,44,72,29,37,82,37,56,92,87,65,78,21,50,20,39,36,43,28,40,56,53,91,68,78,76,46,36,83,53,42,69,67,62,51,41,50,55,54,45,71,45,48,60,100,85,58,84,76,70,73,65,58,69,76,45,54,74,71,55,40,55,50,52,54,48,52,53,52,53,54,53,52,67,73,61,71,83,75,82,82,79,78,85,78,90,80,89,80,90,80,91,80,87,83,86,81,80,80,82,66,49,79,46,79,49,74,50,66,49,102,84,72,54,70,47,83,40,50,32,42,40,37,84,88,75,77,44,77,47,67,74,83,89,78,74,77,66,81,81,61,83,73,83,87,75,86,82,86,90,81,135